Protein AF-A0AAD5N099-F1 (afdb_monomer)

Secondary structure (DSSP, 8-state):
--HHHHHHH-TT-HHHHHHHHHHHHHHT-HHHHHHHHHHHHHHS--HHHHHHHHHHTTSPPPP----PPPPTT-----SSPPP--------------PPPPS--------------PPPSSHHHHHHHHHHHTTS-HHHHHHHHHTS-GGGHHHHHTTT--HHHHHHHHHHHHHHHHTT-S-HHHHHHHHHHHHTSTTHHHHHTT--HHHHHHHHHHHHTS-HHHHHHHHHHTT-------

pLDDT: mean 83.97, std 17.48, range [27.23, 96.38]

Foldseek 3Di:
DDLVVVCVVPVLPLVSLQVVLVVCVVVQQLVSSLVSLVSSCVRDPDPVSVVSNVVSVPDDGDDDDDDDDDDDPDDDDDPDDDDDDDDPPPPPPPDPPDDDDDDDDDDDDDDPPPDQDADPELVSVVVVCVVCVVDQLLVLLVNLLVHDLVCCQVNPQPPDDLVSLLSNLNNLLVCLVVVVDDLVSVLSSLVSCLPRNCSQVSLVVDDPSSLVSVLSSLVSHDPVSSVVSCVSSVSDDDPPD

Nearest PDB structures (foldseek):
  6ez4-assembly1_A  TM=7.408E-01  e=8.700E-05  Homo sapiens
  4abn-assembly2_B  TM=3.395E-01  e=8.145E-01  Mus musculus
  4abn-assembly1_A  TM=3.108E-01  e=8.145E-01  Mus musculus
  9cpc-assembly1_1D  TM=3.785E-01  e=7.042E+00  Sus scrofa

Structure (mmCIF, N/CA/C/O backbone):
data_AF-A0AAD5N099-F1
#
_entry.id   AF-A0AAD5N099-F1
#
loop_
_atom_site.group_PDB
_atom_site.id
_atom_site.type_symbol
_atom_site.label_atom_id
_atom_site.label_alt_id
_atom_site.label_comp_id
_atom_site.label_asym_id
_atom_site.label_entity_id
_atom_site.label_seq_id
_atom_site.pdbx_PDB_ins_code
_atom_site.Cartn_x
_atom_site.Cartn_y
_atom_site.Cartn_z
_atom_site.occupancy
_atom_site.B_iso_or_equiv
_atom_site.auth_seq_id
_atom_site.auth_comp_id
_atom_site.auth_asym_id
_atom_site.auth_atom_id
_atom_site.pdbx_PDB_model_num
ATOM 1 N N . MET A 1 1 ? 16.821 5.560 -19.176 1.00 68.19 1 MET A N 1
ATOM 2 C CA . MET A 1 1 ? 16.814 6.413 -20.386 1.00 68.19 1 MET A CA 1
ATOM 3 C C . MET A 1 1 ? 15.860 5.760 -21.367 1.00 68.19 1 MET A C 1
ATOM 5 O O . MET A 1 1 ? 16.049 4.581 -21.632 1.00 68.19 1 MET A O 1
ATOM 9 N N . ASP A 1 2 ? 14.835 6.468 -21.835 1.00 91.12 2 ASP A N 1
ATOM 10 C CA . ASP A 1 2 ? 13.857 5.918 -22.781 1.00 91.12 2 ASP A CA 1
ATOM 11 C C . ASP A 1 2 ? 14.386 6.047 -24.218 1.00 91.12 2 ASP A C 1
ATOM 13 O O . ASP A 1 2 ? 14.532 7.152 -24.745 1.00 91.12 2 ASP A O 1
ATOM 17 N N . CYS A 1 3 ? 14.733 4.913 -24.830 1.00 93.81 3 CYS A N 1
ATOM 18 C CA . CYS A 1 3 ? 15.291 4.890 -26.181 1.00 93.81 3 CYS A CA 1
ATOM 19 C C . CYS A 1 3 ? 14.223 5.138 -27.252 1.00 93.81 3 CYS A C 1
ATOM 21 O O . CYS A 1 3 ? 14.554 5.676 -28.304 1.00 93.81 3 CYS A O 1
ATOM 23 N N . ASN A 1 4 ? 12.958 4.793 -26.993 1.00 94.50 4 ASN A N 1
ATOM 24 C CA . ASN A 1 4 ? 11.877 5.028 -27.948 1.00 94.50 4 ASN A CA 1
ATOM 25 C C . ASN A 1 4 ? 11.627 6.524 -28.077 1.00 94.50 4 ASN A C 1
ATOM 27 O O . ASN A 1 4 ? 11.695 7.065 -29.180 1.00 94.50 4 ASN A O 1
ATOM 31 N N . ARG A 1 5 ? 11.500 7.213 -26.940 1.00 95.12 5 ARG A N 1
ATOM 32 C CA . ARG A 1 5 ? 11.355 8.668 -26.935 1.00 95.12 5 ARG A CA 1
ATOM 33 C C . ARG A 1 5 ? 12.555 9.382 -27.562 1.00 95.12 5 ARG A C 1
ATOM 35 O O . ARG A 1 5 ? 12.386 10.387 -28.246 1.00 95.12 5 ARG A O 1
ATOM 42 N N . ALA A 1 6 ? 13.769 8.870 -27.356 1.00 95.12 6 ALA A N 1
ATOM 43 C CA . ALA A 1 6 ? 14.968 9.435 -27.971 1.00 95.12 6 ALA A CA 1
ATOM 44 C C . ALA A 1 6 ? 14.954 9.315 -29.507 1.00 95.12 6 ALA A C 1
ATOM 46 O O . ALA A 1 6 ? 15.343 10.259 -30.188 1.00 95.12 6 ALA A O 1
ATOM 47 N N . LEU A 1 7 ? 14.470 8.191 -30.042 1.00 95.06 7 LEU A N 1
ATOM 48 C CA . LEU A 1 7 ? 14.392 7.942 -31.485 1.00 95.06 7 LEU A CA 1
ATOM 49 C C . LEU A 1 7 ? 13.207 8.640 -32.163 1.00 95.06 7 LEU A C 1
ATOM 51 O O . LEU A 1 7 ? 13.266 8.902 -33.361 1.00 95.06 7 LEU A O 1
ATOM 55 N N . GLU A 1 8 ? 12.154 8.972 -31.416 1.00 95.94 8 GLU A N 1
ATOM 56 C CA . GLU A 1 8 ? 11.098 9.875 -31.889 1.00 95.94 8 GLU A CA 1
ATOM 57 C C . GLU A 1 8 ? 11.622 11.297 -32.115 1.00 95.94 8 GLU A C 1
ATOM 59 O O . GLU A 1 8 ? 11.212 11.964 -33.063 1.00 95.94 8 GLU A O 1
ATOM 64 N N . LEU A 1 9 ? 12.517 11.766 -31.239 1.00 95.94 9 LEU A N 1
ATOM 65 C CA . LEU A 1 9 ? 13.111 13.100 -31.333 1.00 95.94 9 LEU A CA 1
ATOM 66 C C . LEU A 1 9 ? 14.227 13.159 -32.382 1.00 95.94 9 LEU A C 1
ATOM 68 O O . LEU A 1 9 ? 14.277 14.105 -33.166 1.00 95.94 9 LEU A O 1
ATOM 72 N N . ASP A 1 10 ? 15.107 12.157 -32.404 1.00 93.31 10 ASP A N 1
ATOM 73 C CA . ASP A 1 10 ? 16.151 12.005 -33.417 1.00 93.31 10 ASP A CA 1
ATOM 74 C C . ASP A 1 10 ? 16.223 10.550 -33.917 1.00 93.31 10 ASP A C 1
ATOM 76 O O . ASP A 1 10 ? 16.864 9.695 -33.292 1.00 93.31 10 ASP A O 1
ATOM 80 N N . PRO A 1 11 ? 15.628 10.259 -35.090 1.00 93.62 11 PRO A N 1
ATOM 81 C CA . PRO A 1 11 ? 15.650 8.925 -35.684 1.00 93.62 11 PRO A CA 1
ATOM 82 C C . PRO A 1 11 ? 17.049 8.404 -36.040 1.00 93.62 11 PRO A C 1
ATOM 84 O O . PRO A 1 11 ? 17.205 7.207 -36.289 1.00 93.62 11 PRO A O 1
ATOM 87 N N . LYS A 1 12 ? 18.061 9.280 -36.109 1.00 93.62 12 LYS A N 1
ATOM 88 C CA . LYS A 1 12 ? 19.447 8.934 -36.457 1.00 93.62 12 LYS A CA 1
ATOM 89 C C . LYS A 1 12 ? 20.363 8.883 -35.234 1.00 93.62 12 LYS A C 1
ATOM 91 O O . LYS A 1 12 ? 21.586 8.876 -35.383 1.00 93.62 12 LYS A O 1
ATOM 96 N N . PHE A 1 13 ? 19.802 8.816 -34.030 1.00 94.62 13 PHE A N 1
ATOM 97 C CA . PHE A 1 13 ? 20.605 8.763 -32.820 1.00 94.62 13 PHE A CA 1
ATOM 98 C C . PHE A 1 13 ? 21.189 7.360 -32.577 1.00 94.62 13 PHE A C 1
ATOM 100 O O . PHE A 1 13 ? 20.570 6.483 -31.968 1.00 94.62 13 PHE A O 1
ATOM 107 N N . ASP A 1 14 ? 22.423 7.161 -33.035 1.00 93.25 14 ASP A N 1
ATOM 108 C CA . ASP A 1 14 ? 23.169 5.896 -33.001 1.00 93.25 14 ASP A CA 1
ATOM 109 C C . ASP A 1 14 ? 23.256 5.254 -31.602 1.00 93.25 14 ASP A C 1
ATOM 111 O O . ASP A 1 14 ? 22.973 4.067 -31.427 1.00 93.25 14 ASP A O 1
ATOM 115 N N . LYS A 1 15 ? 23.561 6.041 -30.565 1.00 93.00 15 LYS A N 1
ATOM 116 C CA . LYS A 1 15 ? 23.641 5.548 -29.182 1.00 93.00 15 LYS A CA 1
ATOM 117 C C . LYS A 1 15 ? 22.292 5.061 -28.663 1.00 93.00 15 LYS A C 1
ATOM 119 O O . LYS A 1 15 ? 22.273 4.125 -27.864 1.00 93.00 15 LYS A O 1
ATOM 124 N N . ALA A 1 16 ? 21.184 5.683 -29.072 1.00 95.56 16 ALA A N 1
ATOM 125 C CA . ALA A 1 16 ? 19.849 5.232 -28.684 1.00 95.56 16 ALA A CA 1
ATOM 126 C C . ALA A 1 16 ? 19.475 3.924 -29.392 1.00 95.56 16 ALA A C 1
ATOM 128 O O . ALA A 1 16 ? 18.963 3.024 -28.729 1.00 95.56 16 ALA A O 1
ATOM 129 N N . LEU A 1 17 ? 19.811 3.776 -30.681 1.00 95.50 17 LEU A N 1
ATOM 130 C CA . LEU A 1 17 ? 19.641 2.516 -31.420 1.00 95.50 17 LEU A CA 1
ATOM 131 C C . LEU A 1 17 ? 20.424 1.372 -30.765 1.00 95.50 17 LEU A C 1
ATOM 133 O O . LEU A 1 17 ? 19.854 0.326 -30.466 1.00 95.50 17 LEU A O 1
ATOM 137 N N . TYR A 1 18 ? 21.706 1.591 -30.457 1.00 95.31 18 TYR A N 1
ATOM 138 C CA . TYR A 1 18 ? 22.543 0.574 -29.817 1.00 95.31 18 TYR A CA 1
ATOM 139 C C . TYR A 1 18 ? 22.039 0.190 -28.415 1.00 95.31 18 TYR A C 1
ATOM 141 O O . TYR A 1 18 ? 21.971 -0.989 -28.068 1.00 95.31 18 TYR A O 1
ATOM 149 N N . ARG A 1 19 ? 21.635 1.176 -27.601 1.00 95.31 19 ARG A N 1
ATOM 150 C CA . ARG A 1 19 ? 21.075 0.924 -26.261 1.00 95.31 19 ARG A CA 1
ATOM 151 C C . ARG A 1 19 ? 19.741 0.185 -26.322 1.00 95.31 19 ARG A C 1
ATOM 153 O O . ARG A 1 19 ? 19.504 -0.678 -25.479 1.00 95.31 19 ARG A O 1
ATOM 160 N N . ARG A 1 20 ? 18.890 0.496 -27.306 1.00 96.38 20 ARG A N 1
ATOM 161 C CA . ARG A 1 20 ? 17.629 -0.221 -27.514 1.00 96.38 20 ARG A CA 1
ATOM 162 C C . ARG A 1 20 ? 17.873 -1.661 -27.950 1.00 96.38 20 ARG A C 1
ATOM 164 O O . ARG A 1 20 ? 17.246 -2.552 -27.393 1.00 96.38 20 ARG A O 1
ATOM 171 N N . ALA A 1 21 ? 18.832 -1.899 -28.844 1.00 95.50 21 ALA A N 1
ATOM 172 C CA . ALA A 1 21 ? 19.213 -3.247 -29.257 1.00 95.50 21 ALA A CA 1
ATOM 173 C C . ALA A 1 21 ? 19.690 -4.118 -28.080 1.00 95.50 21 ALA A C 1
ATOM 175 O O . ALA A 1 21 ? 19.255 -5.258 -27.960 1.00 95.50 21 ALA A O 1
ATOM 176 N N . LEU A 1 22 ? 20.501 -3.568 -27.168 1.00 95.44 22 LEU A N 1
ATOM 177 C CA . LEU A 1 22 ? 20.912 -4.258 -25.935 1.00 95.44 22 LEU A CA 1
ATOM 178 C C . LEU A 1 22 ? 19.725 -4.597 -25.021 1.00 95.44 22 LEU A C 1
ATOM 180 O O . LEU A 1 22 ? 19.666 -5.674 -24.435 1.00 95.44 22 LEU A O 1
ATOM 184 N N . ALA A 1 23 ? 18.770 -3.675 -24.880 1.00 95.50 23 ALA A N 1
ATOM 185 C CA . ALA A 1 23 ? 17.566 -3.932 -24.095 1.00 95.50 23 ALA A CA 1
ATOM 186 C C . ALA A 1 23 ? 16.703 -5.034 -24.734 1.00 95.50 23 ALA A C 1
ATOM 188 O O . ALA A 1 23 ? 16.223 -5.917 -24.030 1.00 95.50 23 ALA A O 1
ATOM 189 N N . LEU A 1 24 ? 16.552 -5.010 -26.061 1.00 94.38 24 LEU A N 1
ATOM 190 C CA . LEU A 1 24 ? 15.814 -6.017 -26.823 1.00 94.38 24 LEU A CA 1
ATOM 191 C C . LEU A 1 24 ? 16.480 -7.399 -26.758 1.00 94.38 24 LEU A C 1
ATOM 193 O O . LEU A 1 24 ? 15.771 -8.388 -26.602 1.00 94.38 24 LEU A O 1
ATOM 197 N N . GLU A 1 25 ? 17.815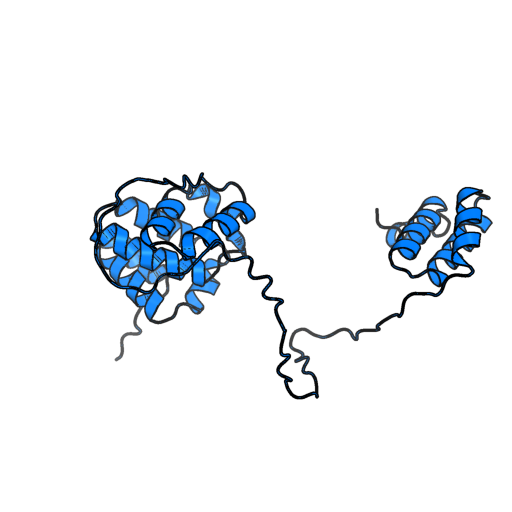 -7.473 -26.792 1.00 94.31 25 GLU A N 1
ATOM 198 C CA . GLU A 1 25 ? 18.564 -8.715 -26.542 1.00 94.31 25 GLU A CA 1
ATOM 199 C C . GLU A 1 25 ? 18.205 -9.312 -25.174 1.00 94.31 25 GLU A C 1
ATOM 201 O O . GLU A 1 25 ? 17.874 -10.492 -25.094 1.00 94.31 25 GLU A O 1
ATOM 206 N N . ASN A 1 26 ? 18.204 -8.494 -24.116 1.00 92.94 26 ASN A N 1
ATOM 207 C CA . ASN A 1 26 ? 17.890 -8.952 -22.759 1.00 92.94 26 ASN A CA 1
ATOM 208 C C . ASN A 1 26 ? 16.433 -9.416 -22.596 1.00 92.94 26 ASN A C 1
ATOM 210 O O . ASN A 1 26 ? 16.157 -10.270 -21.758 1.00 92.94 26 ASN A O 1
ATOM 214 N N . ILE A 1 27 ? 15.508 -8.856 -23.382 1.00 91.75 27 ILE A N 1
ATOM 215 C CA . ILE A 1 27 ? 14.091 -9.262 -23.416 1.00 91.75 27 ILE A CA 1
ATOM 216 C C . ILE A 1 27 ? 13.897 -10.509 -24.303 1.00 91.75 27 ILE A C 1
ATOM 218 O O . ILE A 1 27 ? 12.874 -11.180 -24.222 1.00 91.75 27 ILE A O 1
ATOM 222 N N . GLY A 1 28 ? 14.888 -10.852 -25.132 1.00 91.88 28 GLY A N 1
ATOM 223 C CA . GLY A 1 28 ? 14.827 -11.969 -26.072 1.00 91.88 28 GLY A CA 1
ATOM 224 C C . GLY A 1 28 ? 14.232 -11.613 -27.436 1.00 91.88 28 GLY A C 1
ATOM 225 O O . GLY A 1 28 ? 14.070 -12.514 -28.252 1.00 91.88 28 GLY A O 1
ATOM 226 N N . LEU A 1 29 ? 13.969 -10.328 -27.709 1.00 93.06 29 LEU A N 1
ATOM 227 C CA . LEU A 1 29 ? 13.485 -9.798 -28.993 1.00 93.06 29 LEU A CA 1
ATOM 228 C C . LEU A 1 29 ? 14.649 -9.524 -29.965 1.00 93.06 29 LEU A C 1
ATOM 230 O O . LEU A 1 29 ? 14.934 -8.388 -30.367 1.00 93.06 29 LEU A O 1
ATOM 234 N N . LYS A 1 30 ? 15.359 -10.586 -30.330 1.00 93.81 30 LYS A N 1
ATOM 235 C CA . LYS A 1 30 ? 16.614 -10.581 -31.090 1.00 93.81 30 LYS A CA 1
ATOM 236 C C . LYS A 1 30 ? 16.426 -10.112 -32.527 1.00 93.81 30 LYS A C 1
ATOM 238 O O . LYS A 1 30 ? 17.277 -9.382 -33.032 1.00 93.81 30 LYS A O 1
ATOM 243 N N . ALA A 1 31 ? 15.304 -10.436 -33.174 1.00 92.75 31 ALA A N 1
ATOM 244 C CA . ALA A 1 31 ? 15.049 -9.972 -34.540 1.00 92.75 31 ALA A CA 1
ATOM 245 C C . ALA A 1 31 ? 14.917 -8.440 -34.601 1.00 92.75 31 ALA A C 1
ATOM 247 O O . ALA A 1 31 ? 15.444 -7.788 -35.507 1.00 92.75 31 ALA A O 1
ATOM 248 N N . SER A 1 32 ? 14.245 -7.852 -33.610 1.00 93.75 32 SER A N 1
ATOM 249 C CA . SER A 1 32 ? 14.129 -6.398 -33.466 1.00 93.75 32 SER A CA 1
ATOM 250 C C . SER A 1 32 ? 15.465 -5.760 -33.079 1.00 93.75 32 SER A C 1
ATOM 252 O O . SER A 1 32 ? 15.820 -4.720 -33.636 1.00 93.75 32 SER A O 1
ATOM 254 N N . ALA A 1 33 ? 16.245 -6.409 -32.208 1.00 95.94 33 ALA A N 1
ATOM 255 C CA . ALA A 1 33 ? 17.591 -5.959 -31.861 1.00 95.94 33 ALA A CA 1
ATOM 256 C C . ALA A 1 33 ? 18.509 -5.886 -33.095 1.00 95.94 33 ALA A C 1
ATOM 258 O O . ALA A 1 33 ? 19.164 -4.868 -33.313 1.00 95.94 33 ALA A O 1
ATOM 259 N N . VAL A 1 34 ? 18.505 -6.915 -33.952 1.00 95.62 34 VAL A N 1
ATOM 260 C CA . VAL A 1 34 ? 19.292 -6.941 -35.199 1.00 95.62 34 VAL A CA 1
ATOM 261 C C . VAL A 1 34 ? 18.916 -5.785 -36.129 1.00 95.62 34 VAL A C 1
ATOM 263 O O . VAL A 1 34 ? 19.808 -5.120 -36.652 1.00 95.62 34 VAL A O 1
ATOM 266 N N . LYS A 1 35 ? 17.621 -5.469 -36.274 1.00 94.81 35 LYS A N 1
ATOM 267 C C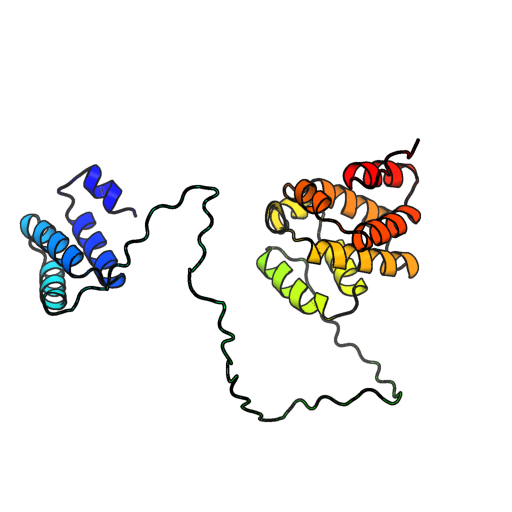A . LYS A 1 35 ? 17.164 -4.324 -37.086 1.00 94.81 35 LYS A CA 1
ATOM 268 C C . LYS A 1 35 ? 17.698 -2.987 -36.568 1.00 94.81 35 LYS A C 1
ATOM 270 O O . LYS A 1 35 ? 18.066 -2.121 -37.363 1.00 94.81 35 LYS A O 1
ATOM 275 N N . ASP A 1 36 ? 17.737 -2.802 -35.251 1.00 95.88 36 ASP A N 1
ATOM 276 C CA . ASP A 1 36 ? 18.286 -1.587 -34.647 1.00 95.88 36 ASP A CA 1
ATOM 277 C C . ASP A 1 36 ? 19.808 -1.502 -34.803 1.00 95.88 36 ASP A C 1
ATOM 279 O O . ASP A 1 36 ? 20.336 -0.420 -35.068 1.00 95.88 36 ASP A O 1
ATOM 283 N N . LEU A 1 37 ? 20.512 -2.635 -34.723 1.00 95.62 37 LEU A N 1
ATOM 284 C CA . LEU A 1 37 ? 21.953 -2.708 -34.980 1.00 95.62 37 LEU A CA 1
ATOM 285 C C . LEU A 1 37 ? 22.285 -2.428 -36.442 1.00 95.62 37 LEU A C 1
ATOM 287 O O . LEU A 1 37 ? 23.254 -1.724 -36.705 1.00 95.62 37 LEU A O 1
ATOM 291 N N . ASP A 1 38 ? 21.469 -2.899 -37.384 1.00 95.56 38 ASP A N 1
ATOM 292 C CA . ASP A 1 38 ? 21.617 -2.584 -38.808 1.00 95.56 38 ASP A CA 1
ATOM 293 C C . ASP A 1 38 ? 21.515 -1.083 -39.065 1.00 95.56 38 ASP A C 1
ATOM 295 O O . ASP A 1 38 ? 22.352 -0.502 -39.760 1.00 95.56 38 ASP A O 1
ATOM 299 N N . ARG A 1 39 ? 20.525 -0.429 -38.448 1.00 95.00 39 ARG A N 1
ATOM 300 C CA . ARG A 1 39 ? 20.379 1.030 -38.514 1.00 95.00 39 ARG A CA 1
ATOM 301 C C . ARG A 1 39 ? 21.550 1.742 -37.849 1.00 95.00 39 ARG A C 1
ATOM 303 O O . ARG A 1 39 ? 22.033 2.732 -38.388 1.00 95.00 39 ARG A O 1
ATOM 310 N N . CYS A 1 40 ? 22.021 1.238 -36.710 1.00 94.69 40 CYS A N 1
ATOM 311 C CA . CYS A 1 40 ? 23.180 1.794 -36.020 1.00 94.69 40 CYS A CA 1
ATOM 312 C C . CYS A 1 40 ? 24.438 1.710 -36.899 1.00 94.69 40 CYS A C 1
ATOM 314 O O . CYS A 1 40 ? 25.114 2.717 -37.079 1.00 94.69 40 CYS A O 1
ATOM 316 N N . LEU A 1 41 ? 24.712 0.547 -37.498 1.00 94.50 41 LEU A N 1
ATOM 317 C CA . LEU A 1 41 ? 25.877 0.297 -38.352 1.00 94.50 41 LEU A CA 1
ATOM 318 C C . LEU A 1 41 ? 25.845 1.095 -39.662 1.00 94.50 41 LEU A C 1
ATOM 320 O O . LEU A 1 41 ? 26.902 1.438 -40.188 1.00 94.50 41 LEU A O 1
ATOM 324 N N . ALA A 1 42 ? 24.653 1.422 -40.169 1.00 93.94 42 ALA A N 1
ATOM 325 C CA . ALA A 1 42 ? 24.489 2.306 -41.322 1.00 93.94 42 ALA A CA 1
ATOM 326 C C . ALA A 1 42 ? 24.856 3.772 -41.021 1.00 93.94 42 ALA A C 1
ATOM 328 O O . ALA A 1 42 ? 25.160 4.527 -41.944 1.00 93.94 42 ALA A O 1
ATOM 329 N N . LEU A 1 43 ? 24.810 4.184 -39.749 1.00 92.44 43 LEU A N 1
ATOM 330 C CA . LEU A 1 43 ? 25.120 5.548 -39.311 1.00 92.44 43 LEU A CA 1
ATOM 331 C C . LEU A 1 43 ? 26.559 5.656 -38.805 1.00 92.44 43 LEU A C 1
ATOM 333 O O . LEU A 1 43 ? 27.303 6.539 -39.230 1.00 92.44 43 LEU A O 1
ATOM 337 N N . THR A 1 44 ? 26.950 4.755 -37.905 1.00 89.50 44 THR A N 1
ATOM 338 C CA . THR A 1 44 ? 28.285 4.700 -37.319 1.00 89.50 44 THR A CA 1
ATOM 339 C C . THR A 1 44 ? 28.807 3.270 -37.342 1.00 89.50 44 THR A C 1
ATOM 341 O O . THR A 1 44 ? 28.233 2.345 -36.766 1.00 89.50 44 THR A O 1
ATOM 344 N N . GLN A 1 45 ? 29.942 3.071 -38.014 1.00 88.56 45 GLN A N 1
ATOM 345 C CA . GLN A 1 45 ? 30.586 1.766 -38.063 1.00 88.56 45 GLN A CA 1
ATOM 346 C C . GLN A 1 45 ? 31.237 1.473 -36.707 1.00 88.56 45 GLN A C 1
ATOM 348 O O . GLN A 1 45 ? 32.313 1.975 -36.385 1.00 88.56 45 GLN A O 1
ATOM 353 N N . SER A 1 46 ? 30.546 0.677 -35.892 1.00 90.44 46 SER A N 1
ATOM 354 C CA . SER A 1 46 ? 30.973 0.289 -34.550 1.00 90.44 46 SER A CA 1
ATOM 355 C C . SER A 1 46 ? 31.250 -1.207 -34.495 1.00 90.44 46 SER A C 1
ATOM 357 O O . SER A 1 46 ? 30.362 -2.024 -34.737 1.00 90.44 46 SER A O 1
ATOM 359 N N . VAL A 1 47 ? 32.476 -1.569 -34.108 1.00 92.38 47 VAL A N 1
ATOM 360 C CA . VAL A 1 47 ? 32.889 -2.971 -33.926 1.00 92.38 47 VAL A CA 1
ATOM 361 C C . VAL A 1 47 ? 32.004 -3.674 -32.892 1.00 92.38 47 VAL A C 1
ATOM 363 O O . VAL A 1 47 ? 31.627 -4.826 -33.081 1.00 92.38 47 VAL A O 1
ATOM 366 N N . ALA A 1 48 ? 31.609 -2.965 -31.829 1.00 90.69 48 ALA A N 1
ATOM 367 C CA . ALA A 1 48 ? 30.745 -3.513 -30.786 1.00 90.69 48 ALA A CA 1
ATOM 368 C C . ALA A 1 48 ? 29.336 -3.841 -31.310 1.00 90.69 48 ALA A C 1
ATOM 370 O O . ALA A 1 48 ? 28.805 -4.908 -31.013 1.00 90.69 48 ALA A O 1
ATOM 371 N N . ALA A 1 49 ? 28.752 -2.960 -32.130 1.00 91.88 49 ALA A N 1
ATOM 372 C CA . ALA A 1 49 ? 27.442 -3.201 -32.736 1.00 91.88 49 ALA A CA 1
ATOM 373 C C . ALA A 1 49 ? 27.480 -4.360 -33.744 1.00 91.88 49 ALA A C 1
ATOM 375 O O . ALA A 1 49 ? 26.541 -5.152 -33.808 1.00 91.88 49 ALA A O 1
ATOM 376 N N . GLN A 1 50 ? 28.581 -4.500 -34.488 1.00 93.88 50 GLN A N 1
ATOM 377 C CA . GLN A 1 50 ? 28.767 -5.604 -35.424 1.00 93.88 50 GLN A CA 1
ATOM 378 C C . GLN A 1 50 ? 28.906 -6.953 -34.706 1.00 93.88 50 GLN A C 1
ATOM 380 O O . GLN A 1 50 ? 28.201 -7.896 -35.057 1.00 93.88 50 GLN A O 1
ATOM 385 N N . ALA A 1 51 ? 29.743 -7.032 -33.668 1.00 94.00 51 ALA A N 1
ATOM 386 C CA . ALA A 1 51 ? 29.910 -8.253 -32.879 1.00 94.00 51 ALA A CA 1
ATOM 387 C C . ALA A 1 51 ? 28.588 -8.702 -32.230 1.00 94.00 51 ALA A C 1
ATOM 389 O O . ALA A 1 51 ? 28.261 -9.888 -32.221 1.00 94.00 51 ALA A O 1
ATOM 390 N N . LEU A 1 52 ? 27.799 -7.744 -31.729 1.00 92.56 52 LEU A N 1
ATOM 391 C CA . LEU A 1 52 ? 26.495 -8.029 -31.136 1.00 92.56 52 LEU A CA 1
ATOM 392 C C . LEU A 1 52 ? 25.491 -8.524 -32.184 1.00 92.56 52 LEU A C 1
ATOM 394 O O . LEU A 1 52 ? 24.764 -9.480 -31.937 1.00 92.56 52 LEU A O 1
ATOM 398 N N . LYS A 1 53 ? 25.497 -7.944 -33.389 1.00 94.38 53 LYS A N 1
ATOM 399 C CA . LYS A 1 53 ? 24.657 -8.414 -34.495 1.00 94.38 53 LYS A CA 1
ATOM 400 C C . LYS A 1 53 ? 24.994 -9.856 -34.883 1.00 94.38 53 LYS A C 1
ATOM 402 O O . LYS A 1 53 ? 24.088 -10.674 -34.996 1.00 94.38 53 LYS A O 1
ATOM 407 N N . GLU A 1 54 ? 26.272 -10.174 -35.076 1.00 93.81 54 GLU A N 1
ATOM 408 C CA . GLU A 1 54 ? 26.718 -11.518 -35.479 1.00 93.81 54 GLU A CA 1
ATOM 409 C C . GLU A 1 54 ? 26.319 -12.593 -34.461 1.00 93.81 54 GLU A C 1
ATOM 411 O O . GLU A 1 54 ? 25.908 -13.686 -34.853 1.00 93.81 54 GLU A O 1
ATOM 416 N N . LYS A 1 55 ? 26.361 -12.258 -33.165 1.00 93.00 55 LYS A N 1
ATOM 417 C CA . LYS A 1 55 ? 25.872 -13.126 -32.090 1.00 93.00 55 LYS A CA 1
ATOM 418 C C . LYS A 1 55 ? 24.372 -13.420 -32.233 1.00 93.00 55 LYS A C 1
ATOM 420 O O . LYS A 1 55 ? 23.969 -14.575 -32.159 1.00 93.00 55 LYS A O 1
ATOM 425 N N . LEU A 1 56 ? 23.557 -12.393 -32.479 1.00 91.88 56 LEU A N 1
ATOM 426 C CA . LEU A 1 56 ? 22.094 -12.507 -32.463 1.00 91.88 56 LEU A CA 1
ATOM 427 C C . LEU A 1 56 ? 21.480 -13.102 -33.738 1.00 91.88 56 LEU A C 1
ATOM 429 O O . LEU A 1 56 ? 20.374 -13.630 -33.676 1.00 91.88 56 LEU A O 1
ATOM 433 N N . VAL A 1 57 ? 22.171 -13.052 -34.883 1.00 89.06 57 VAL A N 1
ATOM 434 C CA . VAL A 1 57 ? 21.635 -13.506 -36.188 1.00 89.06 57 VAL A CA 1
ATOM 435 C C . VAL A 1 57 ? 21.219 -14.984 -36.198 1.00 89.06 57 VAL A C 1
ATOM 437 O O . VAL A 1 57 ? 20.282 -15.342 -36.907 1.00 89.06 57 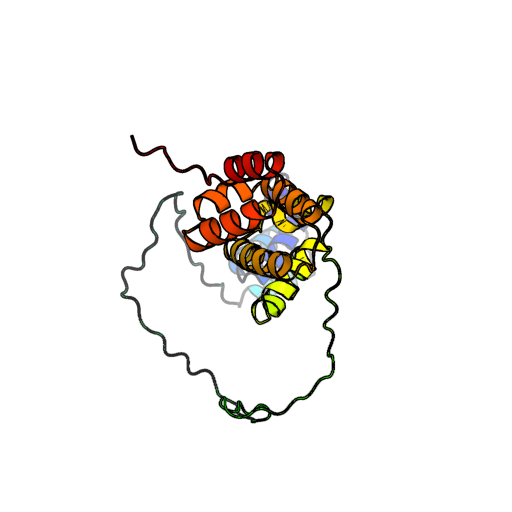VAL A O 1
ATOM 440 N N . ASN A 1 58 ? 21.881 -15.838 -35.413 1.00 85.56 58 ASN A N 1
ATOM 441 C CA . ASN A 1 58 ? 21.608 -17.282 -35.382 1.00 85.56 58 ASN A CA 1
ATOM 442 C C . ASN A 1 58 ? 20.711 -17.714 -34.215 1.00 85.56 58 ASN A C 1
ATOM 444 O O . ASN A 1 58 ? 20.435 -18.905 -34.047 1.00 85.56 58 ASN A O 1
ATOM 448 N N . GLU A 1 59 ? 20.283 -16.774 -33.380 1.00 87.75 59 GLU A N 1
ATOM 449 C CA . GLU A 1 59 ? 19.511 -17.075 -32.188 1.00 87.75 59 GLU A CA 1
ATOM 450 C C . GLU A 1 59 ? 18.003 -16.973 -32.455 1.00 87.75 59 GLU A C 1
ATOM 452 O O . GLU A 1 59 ? 17.537 -16.119 -33.207 1.00 87.75 59 GLU A O 1
ATOM 457 N N . ARG A 1 60 ? 17.216 -17.848 -31.813 1.00 86.19 60 ARG A N 1
ATOM 458 C CA . ARG A 1 60 ? 15.750 -17.788 -31.896 1.00 86.19 60 ARG A CA 1
ATOM 459 C C . ARG A 1 60 ? 15.210 -16.611 -31.090 1.00 86.19 60 ARG A C 1
ATOM 461 O O . ARG A 1 60 ? 15.735 -16.316 -30.009 1.00 86.19 60 ARG A O 1
ATOM 468 N N . ASP A 1 61 ? 14.176 -15.986 -31.642 1.00 90.12 61 ASP A N 1
ATOM 469 C CA . ASP A 1 61 ? 13.420 -14.904 -31.015 1.00 90.12 61 ASP A CA 1
ATOM 470 C C . ASP A 1 61 ? 12.521 -15.449 -29.898 1.00 90.12 61 ASP A C 1
ATOM 472 O O . ASP A 1 61 ? 12.132 -16.621 -29.930 1.00 90.12 61 ASP A O 1
ATOM 476 N N . ALA A 1 62 ? 12.215 -14.616 -28.907 1.00 87.62 62 ALA A N 1
ATOM 477 C CA . ALA A 1 62 ? 11.255 -14.961 -27.866 1.00 87.62 62 ALA A CA 1
ATOM 478 C C . ALA A 1 62 ? 9.837 -15.086 -28.445 1.00 87.62 62 ALA A C 1
ATOM 480 O O . ALA A 1 62 ? 9.460 -14.359 -29.366 1.00 87.62 62 ALA A O 1
ATOM 481 N N . GLU A 1 63 ? 9.040 -15.995 -27.883 1.00 87.44 63 GLU A N 1
ATOM 482 C CA . GLU A 1 63 ? 7.619 -16.094 -28.213 1.00 87.44 63 GLU A CA 1
ATOM 483 C C . GLU A 1 63 ? 6.893 -14.842 -27.714 1.00 87.44 63 GLU A C 1
ATOM 485 O O . GLU A 1 63 ? 6.950 -14.495 -26.532 1.00 87.44 63 GLU A O 1
ATOM 490 N N . ILE A 1 64 ? 6.235 -14.140 -28.635 1.00 83.31 64 ILE A N 1
ATOM 491 C CA . ILE A 1 64 ? 5.455 -12.946 -28.324 1.00 83.31 64 ILE A CA 1
ATOM 492 C C . ILE A 1 64 ? 4.037 -13.400 -28.005 1.00 83.31 64 ILE A C 1
ATOM 494 O O . ILE A 1 64 ? 3.337 -13.928 -28.867 1.00 83.31 64 ILE A O 1
ATOM 498 N N . ILE A 1 65 ? 3.622 -13.174 -26.763 1.00 85.94 65 ILE A N 1
ATOM 499 C CA . ILE A 1 65 ? 2.233 -13.337 -26.352 1.00 85.94 65 ILE A CA 1
ATOM 500 C C . ILE A 1 65 ? 1.558 -11.983 -26.563 1.00 85.94 65 ILE A C 1
ATOM 502 O O . ILE A 1 65 ? 1.780 -11.045 -25.796 1.00 85.94 65 ILE A O 1
ATOM 506 N N . GLU A 1 66 ? 0.776 -11.865 -27.634 1.00 81.75 66 GLU A N 1
ATOM 507 C CA . GLU A 1 66 ? -0.078 -10.699 -27.842 1.00 81.75 66 GLU A CA 1
ATOM 508 C C . GLU A 1 66 ? -1.282 -10.803 -26.907 1.00 81.75 66 GLU A C 1
ATOM 510 O O . GLU A 1 66 ? -2.082 -11.733 -26.995 1.00 81.75 66 GLU A O 1
ATOM 515 N N . VAL A 1 67 ? -1.373 -9.858 -25.975 1.00 82.94 67 VAL A N 1
ATOM 516 C CA . VAL A 1 67 ? -2.498 -9.739 -25.048 1.00 82.94 67 VAL A CA 1
ATOM 517 C C . VAL A 1 67 ? -3.333 -8.550 -25.497 1.00 82.94 67 VAL A C 1
ATOM 519 O O . VAL A 1 67 ? -2.803 -7.451 -25.671 1.00 82.94 67 VAL A O 1
ATOM 522 N N . GLU A 1 68 ? -4.629 -8.766 -25.701 1.00 81.12 68 GLU A N 1
ATOM 523 C CA . GLU A 1 68 ? -5.557 -7.688 -26.037 1.00 81.12 68 GLU A CA 1
ATOM 524 C C . GLU A 1 68 ? -5.655 -6.685 -24.877 1.00 81.12 68 GLU A C 1
ATOM 526 O O . GLU A 1 68 ? -5.599 -7.054 -23.702 1.00 81.12 68 GLU A O 1
ATOM 531 N N . CYS A 1 69 ? -5.775 -5.394 -25.199 1.00 75.31 69 CYS A N 1
ATOM 532 C CA . CYS A 1 69 ? -6.042 -4.381 -24.183 1.00 75.31 69 CYS A CA 1
ATOM 533 C C . CYS A 1 69 ? -7.433 -4.615 -23.595 1.00 75.31 69 CYS A C 1
ATOM 535 O O . CYS A 1 69 ? -8.415 -4.656 -24.330 1.00 75.31 69 CYS A O 1
ATOM 537 N N . VAL A 1 70 ? -7.496 -4.707 -22.272 1.00 85.12 70 VAL A N 1
ATOM 538 C CA . VAL A 1 70 ? -8.728 -4.952 -21.523 1.00 85.12 70 VAL A CA 1
ATOM 539 C C . VAL A 1 70 ? -9.218 -3.632 -20.922 1.00 85.12 70 VAL A C 1
ATOM 541 O O . VAL A 1 70 ? -8.417 -2.871 -20.364 1.00 85.12 70 VAL A O 1
ATOM 544 N N . GLU A 1 71 ? -10.511 -3.329 -21.047 1.00 83.44 71 GLU A N 1
ATOM 545 C CA . GLU A 1 71 ? -11.099 -2.126 -20.459 1.00 83.44 71 GLU A CA 1
ATOM 546 C C . GLU A 1 71 ? -11.372 -2.302 -18.958 1.00 83.44 71 GLU A C 1
ATOM 548 O O . GLU A 1 71 ? -11.480 -3.400 -18.406 1.00 83.44 71 GLU A O 1
ATOM 553 N N . LYS A 1 72 ? -11.475 -1.173 -18.248 1.00 78.38 72 LYS A N 1
ATOM 554 C CA . LYS A 1 72 ? -11.758 -1.179 -16.813 1.00 78.38 72 LYS A CA 1
ATOM 555 C C . LYS A 1 72 ? -13.194 -1.657 -16.571 1.00 78.38 72 LYS A C 1
ATOM 557 O O . LYS A 1 72 ? -14.126 -0.864 -16.668 1.00 78.38 72 LYS A O 1
ATOM 562 N N . GLY A 1 73 ? -13.340 -2.916 -16.172 1.00 77.81 73 GLY A N 1
ATOM 563 C CA . GLY A 1 73 ? -14.631 -3.553 -15.889 1.00 77.81 73 GLY A CA 1
ATOM 564 C C . GLY A 1 73 ? -14.855 -4.857 -16.650 1.00 77.81 73 GLY A C 1
ATOM 565 O O . GLY A 1 73 ? -15.813 -5.559 -16.342 1.00 77.81 73 GLY A O 1
ATOM 566 N N . ASP A 1 74 ? -13.971 -5.198 -17.586 1.00 80.62 74 ASP A N 1
ATOM 567 C CA . ASP A 1 74 ? -14.028 -6.478 -18.281 1.00 80.62 74 ASP A CA 1
ATOM 568 C C . ASP A 1 74 ? -13.677 -7.630 -17.331 1.00 80.62 74 ASP A C 1
ATOM 570 O O . ASP A 1 74 ? -12.697 -7.595 -16.578 1.00 80.62 74 ASP A O 1
ATOM 574 N N . GLU A 1 75 ? -14.488 -8.681 -17.378 1.00 79.12 75 GLU A N 1
ATOM 575 C CA . GLU A 1 75 ? -14.272 -9.897 -16.606 1.00 79.12 75 GLU A CA 1
ATOM 576 C C . GLU A 1 75 ? -13.440 -10.883 -17.431 1.00 79.12 75 GLU A C 1
ATOM 578 O O . GLU A 1 75 ? -13.963 -11.596 -18.286 1.00 79.12 75 GLU A O 1
ATOM 583 N N . ILE A 1 76 ? -12.135 -10.957 -17.162 1.00 76.94 76 ILE A N 1
ATOM 584 C CA . ILE A 1 76 ? -11.276 -11.995 -17.743 1.00 76.94 76 ILE A CA 1
ATOM 585 C C . ILE A 1 76 ? -11.538 -13.295 -16.979 1.00 76.94 76 ILE A C 1
ATOM 587 O O . ILE A 1 76 ? -11.007 -13.506 -15.886 1.00 76.94 76 ILE A O 1
ATOM 591 N N . ARG A 1 77 ? -12.380 -14.169 -17.535 1.00 74.44 77 ARG A N 1
ATOM 592 C CA . ARG A 1 77 ? -12.560 -15.536 -17.033 1.00 74.44 77 ARG A CA 1
ATOM 593 C C . ARG A 1 77 ? -11.996 -16.523 -18.043 1.00 74.44 77 ARG A C 1
ATOM 595 O O . ARG A 1 77 ? -12.203 -16.377 -19.239 1.00 74.44 77 ARG A O 1
ATOM 602 N N . SER A 1 78 ? -11.257 -17.511 -17.545 1.00 78.38 78 SER A N 1
ATOM 603 C CA . SER A 1 78 ? -10.912 -18.678 -18.351 1.00 78.38 78 SER A CA 1
ATOM 604 C C . SER A 1 78 ? -12.187 -19.478 -18.604 1.00 78.38 78 SER A C 1
ATOM 606 O O . SER A 1 78 ? -12.948 -19.708 -17.666 1.00 78.38 78 SER A O 1
ATOM 608 N N . ASP A 1 79 ? -12.389 -19.942 -19.836 1.00 79.56 79 ASP A N 1
ATOM 609 C CA . ASP A 1 79 ? -13.454 -20.901 -20.169 1.00 79.56 79 ASP A CA 1
ATOM 610 C C . ASP A 1 79 ? -13.182 -22.301 -19.587 1.00 79.56 79 ASP A C 1
ATOM 612 O O . ASP A 1 79 ? -14.009 -23.204 -19.696 1.00 79.56 79 ASP A O 1
ATOM 616 N N . SER A 1 80 ? -11.999 -22.509 -19.003 1.00 83.25 80 SER A N 1
ATOM 617 C CA . SER A 1 80 ? -11.624 -23.772 -18.370 1.00 83.25 80 SER A CA 1
ATOM 618 C C . SER A 1 80 ? -12.128 -23.826 -16.933 1.00 83.25 80 SER A C 1
ATOM 620 O O . SER A 1 80 ? -11.936 -22.877 -16.170 1.00 83.25 80 SER A O 1
ATOM 622 N N . ASP A 1 81 ? -12.696 -24.969 -16.551 1.00 85.19 81 ASP A N 1
ATOM 623 C CA . ASP A 1 81 ? -13.063 -25.247 -15.165 1.00 85.19 81 ASP A CA 1
ATOM 624 C C . ASP A 1 81 ? -11.847 -25.136 -14.237 1.00 85.19 81 ASP A C 1
ATOM 626 O O . ASP A 1 81 ? -10.706 -25.425 -14.615 1.00 85.19 81 ASP A O 1
ATOM 630 N N . PHE A 1 82 ? -12.094 -24.737 -12.990 1.00 81.75 82 PHE A N 1
ATOM 631 C CA . PHE A 1 82 ? -11.056 -24.720 -11.968 1.00 81.75 82 PHE A CA 1
ATOM 632 C C . PHE A 1 82 ? -10.535 -26.137 -11.727 1.00 81.75 82 PHE A C 1
ATOM 634 O O . PHE A 1 82 ? -11.281 -27.030 -11.328 1.00 81.75 82 PHE A O 1
ATOM 641 N N . VAL A 1 83 ? -9.234 -26.327 -11.944 1.00 84.00 83 VAL A N 1
ATOM 642 C CA . VAL A 1 83 ? -8.542 -27.582 -11.650 1.00 84.00 83 VAL A CA 1
ATOM 643 C C . VAL A 1 83 ? -7.778 -27.426 -10.342 1.00 84.00 83 VAL A C 1
ATOM 645 O O . VAL A 1 83 ? -6.984 -26.500 -10.180 1.00 84.00 83 VAL A O 1
ATOM 648 N N . GLU A 1 84 ? -8.005 -28.351 -9.413 1.00 81.75 84 GLU A N 1
ATOM 649 C CA . GLU A 1 84 ? -7.216 -28.458 -8.191 1.00 81.75 84 GLU A CA 1
ATOM 650 C C . GLU A 1 84 ? -5.827 -29.006 -8.542 1.00 81.75 84 GLU A C 1
ATOM 652 O O . GLU A 1 84 ? -5.668 -30.158 -8.949 1.00 81.75 84 GLU A O 1
ATOM 657 N N . ILE A 1 85 ? -4.810 -28.151 -8.442 1.00 79.62 85 ILE A N 1
ATOM 658 C CA . ILE A 1 85 ? -3.420 -28.551 -8.652 1.00 79.62 85 ILE A CA 1
ATOM 659 C C . ILE A 1 85 ? -2.899 -29.087 -7.323 1.00 79.62 85 ILE A C 1
ATOM 661 O O . ILE A 1 85 ? -2.674 -28.324 -6.383 1.00 79.62 85 ILE A O 1
ATOM 665 N N . VAL A 1 86 ? -2.684 -30.399 -7.253 1.00 77.88 86 VAL A N 1
ATOM 666 C CA . VAL A 1 86 ? -1.991 -31.020 -6.123 1.00 77.88 86 VAL A CA 1
ATOM 667 C C . VAL A 1 86 ? -0.518 -30.639 -6.223 1.00 77.88 86 VAL A C 1
ATOM 669 O O . VAL A 1 86 ? 0.208 -31.116 -7.094 1.00 77.88 86 VAL A O 1
ATOM 672 N N . ILE A 1 87 ? -0.085 -29.721 -5.364 1.00 76.19 87 ILE A N 1
ATOM 673 C CA . ILE A 1 87 ? 1.328 -29.390 -5.214 1.00 76.19 87 ILE A CA 1
ATOM 674 C C . ILE A 1 87 ? 1.894 -30.369 -4.192 1.00 76.19 87 ILE A C 1
ATOM 676 O O . ILE A 1 87 ? 1.644 -30.233 -2.994 1.00 76.19 87 ILE A O 1
ATOM 680 N N . ASP A 1 88 ? 2.677 -31.337 -4.665 1.00 72.81 88 ASP A N 1
ATOM 681 C CA . ASP A 1 88 ? 3.530 -32.145 -3.799 1.00 72.81 88 ASP A CA 1
ATOM 682 C C . ASP A 1 88 ? 4.641 -31.241 -3.264 1.00 72.81 88 ASP A C 1
ATOM 684 O O . ASP A 1 88 ? 5.689 -31.066 -3.886 1.00 72.81 88 ASP A O 1
ATOM 688 N N . ILE A 1 89 ? 4.385 -30.602 -2.124 1.00 72.44 89 ILE A N 1
ATOM 689 C CA . ILE A 1 89 ? 5.412 -29.884 -1.375 1.00 72.44 89 ILE A CA 1
ATOM 690 C C . ILE A 1 89 ? 6.393 -30.956 -0.886 1.00 72.44 89 ILE A C 1
ATOM 692 O O . ILE A 1 89 ? 5.987 -31.795 -0.076 1.00 72.44 89 ILE A O 1
ATOM 696 N N . PRO A 1 90 ? 7.660 -30.972 -1.349 1.00 66.69 90 PRO A N 1
ATOM 697 C CA . PRO A 1 90 ? 8.630 -31.946 -0.881 1.00 66.69 90 PRO A CA 1
ATOM 698 C C . PRO A 1 90 ? 8.819 -31.752 0.620 1.00 66.69 90 PRO A C 1
ATOM 700 O O . PRO A 1 90 ? 9.413 -30.774 1.075 1.00 66.69 90 PRO A O 1
ATOM 703 N N . GLN A 1 91 ? 8.279 -32.685 1.396 1.00 58.78 91 GLN A N 1
ATOM 704 C CA . GLN A 1 91 ? 8.602 -32.847 2.800 1.00 58.78 91 GLN A CA 1
ATOM 705 C C . GLN A 1 91 ? 10.012 -33.438 2.883 1.00 58.78 91 GLN A C 1
ATOM 707 O O . GLN A 1 91 ? 10.192 -34.626 3.140 1.00 58.78 91 GLN A O 1
ATOM 712 N N . ASP A 1 92 ? 11.029 -32.598 2.686 1.00 53.19 92 ASP A N 1
ATOM 713 C CA . ASP A 1 92 ? 12.346 -32.858 3.265 1.00 53.19 92 ASP A CA 1
ATOM 714 C C . ASP A 1 92 ? 12.231 -32.639 4.778 1.00 53.19 92 ASP A C 1
ATOM 716 O O . ASP A 1 92 ? 12.669 -31.640 5.351 1.00 53.19 92 ASP A O 1
ATOM 720 N N . VAL A 1 93 ? 11.594 -33.606 5.438 1.00 48.78 93 VAL A N 1
ATOM 721 C CA . VAL A 1 93 ? 11.669 -33.776 6.882 1.00 48.78 93 VAL A CA 1
ATOM 722 C C . VAL A 1 93 ? 13.071 -34.298 7.173 1.00 48.78 93 VAL A C 1
ATOM 724 O O . VAL A 1 93 ? 13.342 -35.496 7.228 1.00 48.78 93 VAL A O 1
ATOM 727 N N . LYS A 1 94 ? 13.988 -33.357 7.380 1.00 47.06 94 LYS A N 1
ATOM 728 C CA . LYS A 1 94 ? 14.814 -33.445 8.576 1.00 47.06 94 LYS A CA 1
ATOM 729 C C . LYS A 1 94 ? 14.020 -32.771 9.681 1.00 47.06 94 LYS A C 1
ATOM 731 O O . LYS A 1 94 ? 14.013 -31.550 9.784 1.00 47.06 94 LYS A O 1
ATOM 736 N N . ASP A 1 95 ? 13.329 -33.599 10.455 1.00 39.91 95 ASP A N 1
ATOM 737 C CA . ASP A 1 95 ? 12.812 -33.227 11.761 1.00 39.91 95 ASP A CA 1
ATOM 738 C C . ASP A 1 95 ? 13.989 -32.753 12.616 1.00 39.91 95 ASP A C 1
ATOM 740 O O . ASP A 1 95 ? 14.806 -33.540 13.093 1.00 39.91 95 ASP A O 1
ATOM 744 N N . ASP A 1 96 ? 14.066 -31.443 12.782 1.00 40.72 96 ASP A N 1
ATOM 745 C CA . ASP A 1 96 ? 14.266 -30.856 14.093 1.00 40.72 96 ASP A CA 1
ATOM 746 C C . ASP A 1 96 ? 13.259 -29.714 14.200 1.00 40.72 96 ASP A C 1
ATOM 748 O O . ASP A 1 96 ? 13.614 -28.579 13.936 1.00 40.72 96 ASP A O 1
ATOM 752 N N . HIS A 1 97 ? 11.975 -30.045 14.398 1.00 40.66 97 HIS A N 1
ATOM 753 C CA . HIS A 1 97 ? 10.963 -29.239 15.099 1.00 40.66 97 HIS A CA 1
ATOM 754 C C . HIS A 1 97 ? 9.673 -30.058 15.230 1.00 40.66 97 HIS A C 1
ATOM 756 O O . HIS A 1 97 ? 8.683 -29.865 14.527 1.00 40.66 97 HIS A O 1
ATOM 762 N N . THR A 1 98 ? 9.697 -30.984 16.184 1.00 32.12 98 THR A N 1
ATOM 763 C CA . THR A 1 98 ? 8.529 -31.712 16.670 1.00 32.12 98 THR A CA 1
ATOM 764 C C . THR A 1 98 ? 7.489 -30.725 17.201 1.00 32.12 98 THR A C 1
ATOM 766 O O . THR A 1 98 ? 7.764 -29.973 18.137 1.00 32.12 98 THR A O 1
ATOM 769 N N . MET A 1 99 ? 6.273 -30.757 16.656 1.00 35.41 99 MET A N 1
ATOM 770 C CA . MET A 1 99 ? 5.094 -30.284 17.380 1.00 35.41 99 MET A CA 1
ATOM 771 C C . MET A 1 99 ? 4.781 -31.267 18.514 1.00 35.41 99 MET A C 1
ATOM 773 O O . MET A 1 99 ? 4.587 -32.449 18.225 1.00 35.41 99 MET A O 1
ATOM 777 N N . PRO A 1 100 ? 4.657 -30.830 19.779 1.00 37.91 100 PRO A N 1
ATOM 778 C CA . PRO A 1 100 ? 3.925 -31.587 20.770 1.00 37.91 100 PRO A CA 1
ATOM 779 C C . PRO A 1 100 ? 2.487 -31.071 20.865 1.00 37.91 100 PRO A C 1
ATOM 781 O O . PRO A 1 100 ? 2.213 -29.870 20.917 1.00 37.91 100 PRO A O 1
ATOM 784 N N . GLU A 1 101 ? 1.573 -32.031 20.898 1.00 31.89 101 GLU A N 1
ATOM 785 C CA . GLU A 1 101 ? 0.178 -31.878 21.279 1.00 31.89 101 GLU A CA 1
ATOM 786 C C . GLU A 1 101 ? 0.026 -31.145 22.622 1.00 31.89 101 GLU A C 1
ATOM 788 O O . GLU A 1 101 ? 0.814 -31.300 23.558 1.00 31.89 101 GLU A O 1
ATOM 793 N N . CYS A 1 102 ? -1.057 -30.377 22.738 1.00 40.59 102 CYS A N 1
ATOM 794 C CA . CYS A 1 102 ? -1.533 -29.834 24.002 1.00 40.59 102 CYS A CA 1
ATOM 795 C C . CYS A 1 102 ? -1.840 -30.984 24.971 1.00 40.59 102 CYS A C 1
ATOM 797 O O . CYS A 1 102 ? -2.847 -31.653 24.783 1.00 40.59 102 CYS A O 1
ATOM 799 N N . THR A 1 103 ? -1.049 -31.170 26.033 1.00 27.23 103 THR A N 1
ATOM 800 C CA . THR A 1 103 ? -1.526 -31.330 27.424 1.00 27.23 103 THR A CA 1
ATOM 801 C C . THR A 1 103 ? -0.346 -31.228 28.402 1.00 27.23 103 THR A C 1
ATOM 803 O O . THR A 1 103 ? 0.712 -31.806 28.186 1.00 27.23 103 THR A O 1
ATOM 806 N N . SER A 1 104 ? -0.614 -30.585 29.541 1.00 34.91 104 SER A N 1
ATOM 807 C CA . SER A 1 104 ? 0.123 -30.571 30.815 1.00 34.91 104 SER A CA 1
ATOM 808 C C . SER A 1 104 ? 1.046 -29.376 31.084 1.00 34.91 104 SER A C 1
ATOM 810 O O . SER A 1 104 ? 2.095 -29.166 30.488 1.00 34.91 104 SER A O 1
ATOM 812 N N . LEU A 1 105 ? 0.566 -28.593 32.050 1.00 42.47 105 LEU A N 1
ATOM 813 C CA . LEU A 1 105 ? 1.253 -27.574 32.825 1.00 42.47 105 LEU A CA 1
ATOM 814 C C . LEU A 1 105 ? 2.690 -27.967 33.191 1.00 42.47 105 LEU A C 1
ATOM 816 O O . LEU A 1 105 ? 2.893 -28.881 33.988 1.00 42.47 105 LEU A O 1
ATOM 820 N N . ALA A 1 106 ? 3.654 -27.175 32.732 1.00 30.33 106 ALA A N 1
ATOM 821 C CA . ALA A 1 106 ? 4.857 -26.870 33.492 1.00 30.33 106 ALA A CA 1
ATOM 822 C C . ALA A 1 106 ? 5.426 -25.528 33.016 1.00 30.33 106 ALA A C 1
ATOM 824 O O . ALA A 1 106 ? 5.812 -25.347 31.867 1.00 30.33 106 ALA A O 1
ATOM 825 N N . THR A 1 107 ? 5.403 -24.584 33.944 1.00 38.72 107 THR A N 1
ATOM 826 C CA . THR A 1 107 ? 6.058 -23.278 33.960 1.00 38.72 107 THR A CA 1
ATOM 827 C C . THR A 1 107 ? 7.474 -23.295 33.380 1.00 38.72 107 THR A C 1
ATOM 829 O O . THR A 1 107 ? 8.346 -23.955 33.944 1.00 38.72 107 THR A O 1
ATOM 832 N N . VAL A 1 108 ? 7.720 -22.490 32.344 1.00 32.50 108 VAL A N 1
ATOM 833 C CA . VAL A 1 108 ? 9.040 -21.895 32.096 1.00 32.50 108 VAL A CA 1
ATOM 834 C C . VAL A 1 108 ? 8.823 -20.428 31.738 1.00 32.50 108 VAL A C 1
ATOM 836 O O . VAL A 1 108 ? 8.473 -20.067 30.616 1.00 32.50 108 VAL A O 1
ATOM 839 N N . GLU A 1 109 ? 8.950 -19.602 32.768 1.00 38.00 109 GLU A N 1
ATOM 840 C CA . GLU A 1 109 ? 9.309 -18.196 32.655 1.00 38.00 109 GLU A CA 1
ATOM 841 C C . GLU A 1 109 ? 10.735 -18.132 32.086 1.00 38.00 109 GLU A C 1
ATOM 843 O O . GLU A 1 109 ? 11.616 -18.796 32.623 1.00 38.00 109 GLU A O 1
ATOM 848 N N . ASP A 1 110 ? 10.923 -17.448 30.952 1.00 33.81 110 ASP A N 1
ATOM 849 C CA . ASP A 1 110 ? 12.039 -16.519 30.683 1.00 33.81 110 ASP A CA 1
ATOM 850 C C . ASP A 1 110 ? 12.065 -16.099 29.196 1.00 33.81 110 ASP A C 1
ATOM 852 O O . ASP A 1 110 ? 12.618 -16.746 28.311 1.00 33.81 110 ASP A O 1
ATOM 856 N N . ASP A 1 111 ? 11.354 -15.000 28.938 1.00 37.31 111 ASP A N 1
ATOM 857 C CA . ASP A 1 111 ? 11.834 -13.787 28.264 1.00 37.31 111 ASP A CA 1
ATOM 858 C C . ASP A 1 111 ? 12.808 -13.919 27.066 1.00 37.31 111 ASP A C 1
ATOM 860 O O . ASP A 1 111 ? 13.992 -13.595 27.150 1.00 37.31 111 ASP A O 1
ATOM 864 N N . VAL A 1 112 ? 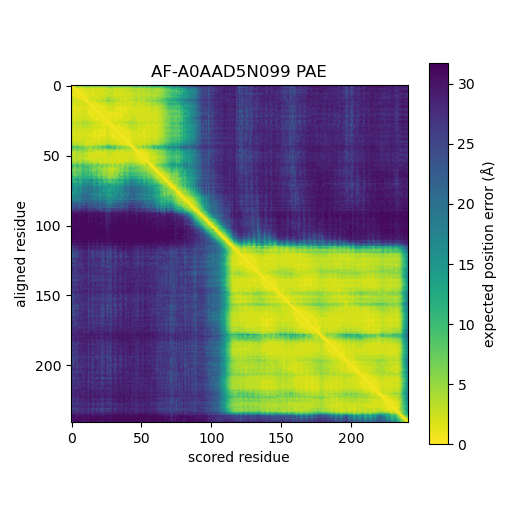12.284 -14.258 25.880 1.00 36.31 112 VAL A N 1
ATOM 865 C CA . VAL A 1 112 ? 12.848 -13.734 24.620 1.00 36.31 112 VAL A CA 1
ATOM 866 C C . VAL A 1 112 ? 12.017 -12.521 24.218 1.00 36.31 112 VAL A C 1
ATOM 868 O O . VAL A 1 112 ? 11.010 -12.619 23.511 1.00 36.31 112 VAL A O 1
ATOM 871 N N . THR A 1 113 ? 12.409 -11.354 24.718 1.00 45.47 113 THR A N 1
ATOM 872 C CA . THR A 1 113 ? 11.796 -10.077 24.361 1.00 45.47 113 THR A CA 1
ATOM 873 C C . THR A 1 113 ? 12.165 -9.738 22.910 1.00 45.47 113 THR A C 1
ATOM 875 O O . THR A 1 113 ? 13.204 -9.139 22.639 1.00 45.47 113 THR A O 1
ATOM 878 N N . TYR A 1 114 ? 11.326 -10.121 21.943 1.00 50.06 114 TYR A N 1
ATOM 879 C CA . TYR A 1 114 ? 11.408 -9.573 20.586 1.00 50.06 114 TYR A CA 1
ATOM 880 C C . TYR A 1 114 ? 11.158 -8.064 20.665 1.00 50.06 114 TYR A C 1
ATOM 882 O O . TYR A 1 114 ? 10.026 -7.607 20.841 1.00 50.06 114 TYR A O 1
ATOM 890 N N . HIS A 1 115 ? 12.234 -7.281 20.614 1.00 63.25 115 HIS A N 1
ATOM 891 C CA . HIS A 1 115 ? 12.151 -5.830 20.624 1.00 63.25 115 HIS A CA 1
ATOM 892 C C . HIS A 1 115 ? 11.926 -5.336 19.196 1.00 63.25 115 HIS A C 1
ATOM 894 O O . HIS A 1 115 ? 12.868 -5.139 18.428 1.00 63.25 115 HIS A O 1
ATOM 900 N N . PHE A 1 116 ? 10.659 -5.159 18.833 1.00 80.69 116 PHE A N 1
ATOM 901 C CA . PHE A 1 116 ? 10.292 -4.502 17.587 1.00 80.69 116 PHE A CA 1
ATOM 902 C C . PHE A 1 116 ? 10.580 -3.000 17.715 1.00 80.69 116 PHE A C 1
ATOM 904 O O . PHE A 1 116 ? 9.988 -2.311 18.546 1.00 80.69 116 PHE A O 1
ATOM 911 N N . GLY A 1 117 ? 11.525 -2.499 16.918 1.00 80.00 117 GLY A N 1
ATOM 912 C CA . GLY A 1 117 ? 11.816 -1.067 16.835 1.00 80.00 117 GLY A CA 1
ATOM 913 C C . GLY A 1 117 ? 10.727 -0.312 16.070 1.00 80.00 117 GLY A C 1
ATOM 914 O O . GLY A 1 117 ? 9.979 -0.905 15.298 1.00 80.00 117 GLY A O 1
ATOM 915 N N . VAL A 1 118 ? 10.651 1.010 16.245 1.00 87.25 118 VAL A N 1
ATOM 916 C CA . VAL A 1 118 ? 9.683 1.834 15.502 1.00 87.25 118 VAL A CA 1
ATOM 917 C C . VAL A 1 118 ? 9.979 1.741 13.994 1.00 87.25 118 VAL A C 1
ATOM 919 O O . VAL A 1 118 ? 11.090 2.083 13.570 1.00 87.25 118 VAL A O 1
ATOM 922 N N . PRO A 1 119 ? 9.018 1.304 13.164 1.00 90.38 119 PRO A N 1
ATOM 923 C CA . PRO A 1 119 ? 9.226 1.140 11.737 1.00 90.38 119 PRO A CA 1
ATOM 924 C C . PRO A 1 119 ? 9.370 2.501 11.053 1.00 90.38 119 PRO A C 1
ATOM 926 O O . PRO A 1 119 ? 8.575 3.419 11.247 1.00 90.38 119 PRO A O 1
ATOM 929 N N . THR A 1 120 ? 10.380 2.621 10.194 1.00 88.56 120 THR A N 1
ATOM 930 C CA . THR A 1 120 ? 10.597 3.802 9.340 1.00 88.56 120 THR A CA 1
ATOM 931 C C . THR A 1 120 ? 10.053 3.616 7.927 1.00 88.56 120 THR A C 1
ATOM 933 O O . THR A 1 120 ? 9.895 4.585 7.191 1.00 88.56 120 THR A O 1
ATOM 936 N N . THR A 1 121 ? 9.763 2.373 7.536 1.00 92.44 121 THR A N 1
ATOM 937 C CA . THR A 1 121 ? 9.248 2.018 6.210 1.00 92.44 121 THR A CA 1
ATOM 938 C C . THR A 1 121 ? 8.100 1.026 6.338 1.00 92.44 121 THR A C 1
ATOM 940 O O . THR A 1 121 ? 8.114 0.179 7.234 1.00 92.44 121 THR A O 1
ATOM 943 N N . HIS A 1 122 ? 7.151 1.067 5.397 1.00 92.31 122 HIS A N 1
ATOM 944 C CA . HIS A 1 122 ? 6.052 0.098 5.355 1.00 92.31 122 HIS A CA 1
ATOM 945 C C . HIS A 1 122 ? 6.555 -1.349 5.283 1.00 92.31 122 HIS A C 1
ATOM 947 O O . HIS A 1 122 ? 5.998 -2.232 5.918 1.00 92.31 122 HIS A O 1
ATOM 953 N N . ARG A 1 123 ? 7.646 -1.612 4.550 1.00 91.62 123 ARG A N 1
ATOM 954 C CA . ARG A 1 123 ? 8.209 -2.966 4.432 1.00 91.62 123 ARG A CA 1
ATOM 955 C C . ARG A 1 123 ? 8.647 -3.533 5.784 1.00 91.62 123 ARG A C 1
ATOM 957 O O . ARG A 1 123 ? 8.426 -4.712 6.035 1.00 91.62 123 ARG A O 1
ATOM 964 N N . GLN A 1 124 ? 9.265 -2.706 6.631 1.00 92.94 124 GLN A N 1
ATOM 965 C CA . GLN A 1 124 ? 9.642 -3.120 7.983 1.00 92.94 124 GLN A CA 1
ATOM 966 C C . GLN A 1 124 ? 8.394 -3.406 8.818 1.00 92.94 124 GLN A C 1
ATOM 968 O O . GLN A 1 124 ? 8.286 -4.488 9.380 1.00 92.94 124 GLN A O 1
ATOM 973 N N . PHE A 1 125 ? 7.424 -2.485 8.803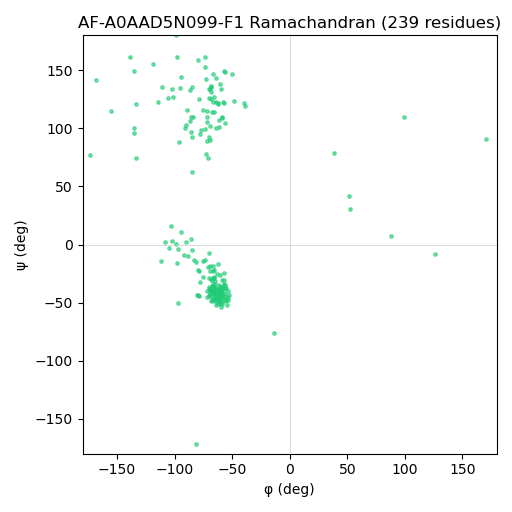 1.00 95.19 125 PHE A N 1
ATOM 974 C CA . PHE A 1 125 ? 6.146 -2.672 9.488 1.00 95.19 125 PHE A CA 1
ATOM 975 C C . PHE A 1 125 ? 5.439 -3.962 9.054 1.00 95.19 125 PHE A C 1
ATOM 977 O O . PHE A 1 125 ? 4.983 -4.724 9.894 1.00 95.19 125 PHE A O 1
ATOM 984 N N . PHE A 1 126 ? 5.378 -4.242 7.752 1.00 93.62 126 PHE A N 1
ATOM 985 C CA . PHE A 1 126 ? 4.705 -5.425 7.222 1.00 93.62 126 PHE A CA 1
ATOM 986 C C . PHE A 1 126 ? 5.414 -6.725 7.623 1.00 93.62 126 PHE A C 1
ATOM 988 O O . PHE A 1 126 ? 4.763 -7.739 7.876 1.00 93.62 126 PHE A O 1
ATOM 995 N N . LYS A 1 127 ? 6.749 -6.711 7.711 1.00 92.75 127 LYS A N 1
ATOM 996 C CA . LYS A 1 127 ? 7.509 -7.843 8.248 1.00 92.75 127 LYS A CA 1
ATOM 997 C C . LYS A 1 127 ? 7.162 -8.069 9.722 1.00 92.75 127 LYS A C 1
ATOM 999 O O . LYS A 1 127 ? 6.765 -9.174 10.079 1.00 92.75 127 LYS A O 1
ATOM 1004 N N . ASP A 1 128 ? 7.244 -7.015 10.531 1.00 93.44 128 ASP A N 1
ATOM 1005 C CA . ASP A 1 128 ? 6.945 -7.069 11.964 1.00 93.44 128 ASP A CA 1
ATOM 1006 C C . ASP A 1 128 ? 5.488 -7.507 12.203 1.00 93.44 128 ASP A C 1
ATOM 1008 O O . ASP A 1 128 ? 5.221 -8.344 13.058 1.00 93.44 128 ASP A O 1
ATOM 1012 N N . PHE A 1 129 ? 4.542 -7.022 11.393 1.00 94.50 129 PHE A N 1
ATOM 1013 C CA . PHE A 1 129 ? 3.134 -7.426 11.417 1.00 94.50 129 PHE A CA 1
ATOM 1014 C C . PHE A 1 129 ? 2.952 -8.928 11.168 1.00 94.50 129 PHE A C 1
ATOM 1016 O O . PHE A 1 129 ? 2.197 -9.576 11.890 1.00 94.50 129 PHE A O 1
ATOM 1023 N N . ASN A 1 130 ? 3.659 -9.505 10.192 1.00 93.19 130 ASN A N 1
ATOM 1024 C CA . ASN A 1 130 ? 3.567 -10.940 9.906 1.00 93.19 130 ASN A CA 1
ATOM 1025 C C . ASN A 1 130 ? 4.107 -11.822 11.038 1.00 93.19 130 ASN A C 1
ATOM 1027 O O . ASN A 1 130 ? 3.644 -12.950 11.191 1.00 93.19 130 ASN A O 1
ATOM 1031 N N . GLU A 1 131 ? 5.052 -11.319 11.829 1.00 92.06 131 GLU A N 1
ATOM 1032 C CA . GLU A 1 131 ? 5.530 -11.996 13.037 1.00 92.06 131 GLU A CA 1
ATOM 1033 C C . GLU A 1 131 ? 4.543 -11.783 14.203 1.00 92.06 131 GLU A C 1
ATOM 1035 O O . GLU A 1 131 ? 4.162 -12.728 14.894 1.00 92.06 131 GLU A O 1
ATOM 1040 N N . LEU A 1 132 ? 4.050 -10.552 14.379 1.00 92.19 132 LEU A N 1
ATOM 1041 C CA . LEU A 1 132 ? 3.149 -10.159 15.466 1.00 92.19 132 LEU A CA 1
ATOM 1042 C C . LEU A 1 132 ? 1.740 -10.753 15.349 1.00 92.19 132 LEU A C 1
ATOM 1044 O O . LEU A 1 132 ? 1.109 -10.984 16.381 1.00 92.19 132 LEU A O 1
ATOM 1048 N N . LYS A 1 133 ? 1.246 -11.039 14.139 1.00 92.81 133 LYS A N 1
ATOM 1049 C CA . LYS A 1 133 ? -0.075 -11.663 13.939 1.00 92.81 133 LYS A CA 1
ATOM 1050 C C . LYS A 1 133 ? -0.164 -13.091 14.485 1.00 92.81 133 LYS A C 1
ATOM 1052 O O . LYS A 1 133 ? -1.261 -13.568 14.756 1.00 92.81 133 LYS A O 1
ATOM 1057 N N . LEU A 1 134 ? 0.979 -13.764 14.654 1.00 90.62 134 LEU A N 1
ATOM 1058 C CA . LEU A 1 134 ? 1.069 -15.101 15.254 1.00 90.62 134 LEU A CA 1
ATOM 1059 C C . LEU A 1 134 ? 1.096 -15.053 16.790 1.00 90.62 134 LEU A C 1
ATOM 1061 O O . LEU A 1 134 ? 0.940 -16.079 17.450 1.00 90.62 134 LEU A O 1
ATOM 1065 N N . LEU A 1 135 ? 1.310 -13.868 17.364 1.00 91.12 135 LEU A N 1
ATOM 1066 C CA . LEU A 1 135 ? 1.404 -13.641 18.800 1.00 91.12 135 LEU A CA 1
ATOM 1067 C C . LEU A 1 135 ? 0.075 -13.120 19.368 1.00 91.12 135 LEU A C 1
ATOM 1069 O O . LEU A 1 135 ? -0.920 -12.928 18.671 1.00 91.12 135 LEU A O 1
ATOM 1073 N N . ALA A 1 136 ? 0.049 -12.878 20.681 1.00 90.62 136 ALA A N 1
ATOM 1074 C CA . ALA A 1 136 ? -1.102 -12.261 21.328 1.00 90.62 136 ALA A CA 1
ATOM 1075 C C . ALA A 1 136 ? -1.380 -10.855 20.747 1.00 90.62 136 ALA A C 1
ATOM 1077 O O . ALA A 1 136 ? -0.447 -10.060 20.601 1.00 90.62 136 ALA A O 1
ATOM 1078 N N . PRO A 1 137 ? -2.654 -10.488 20.512 1.00 91.62 137 PRO A N 1
ATOM 1079 C CA . PRO A 1 137 ? -3.021 -9.231 19.850 1.00 91.62 137 PRO A CA 1
ATOM 1080 C C . PRO A 1 137 ? -2.588 -7.982 20.640 1.00 91.62 137 PRO A C 1
ATOM 1082 O O . PRO A 1 137 ? -2.327 -6.933 20.056 1.00 91.62 137 PRO A O 1
ATOM 1085 N N . GLU A 1 138 ? -2.431 -8.100 21.965 1.00 92.25 138 GLU A N 1
ATOM 1086 C CA . GLU A 1 138 ? -1.869 -7.051 22.832 1.00 92.25 138 GLU A CA 1
ATOM 1087 C C . GLU A 1 138 ? -0.477 -6.595 22.377 1.00 92.25 138 GLU A C 1
ATOM 1089 O O . GLU A 1 138 ? -0.158 -5.409 22.455 1.00 92.25 138 GLU A O 1
ATOM 1094 N N . LYS A 1 139 ? 0.356 -7.526 21.888 1.00 91.88 139 LYS A N 1
ATOM 1095 C CA . LYS A 1 139 ? 1.718 -7.223 21.435 1.00 91.88 139 LYS A CA 1
ATOM 1096 C C . LYS A 1 139 ? 1.677 -6.329 20.202 1.00 91.88 139 LYS A C 1
ATOM 1098 O O . LYS A 1 139 ? 2.338 -5.293 20.194 1.00 91.88 139 LYS A O 1
ATOM 1103 N N . PHE A 1 140 ? 0.839 -6.671 19.223 1.00 94.75 140 PHE A N 1
ATOM 1104 C CA . PHE A 1 140 ? 0.656 -5.851 18.029 1.00 94.75 140 PHE A CA 1
ATOM 1105 C C . PHE A 1 140 ? 0.113 -4.457 18.364 1.00 94.75 140 PHE A C 1
ATOM 1107 O O . PHE A 1 140 ? 0.674 -3.464 17.910 1.00 94.75 140 PHE A O 1
ATOM 1114 N N . ALA A 1 141 ? -0.908 -4.360 19.219 1.00 94.00 141 ALA A N 1
ATOM 1115 C CA . ALA A 1 141 ? -1.442 -3.061 19.624 1.00 94.00 141 ALA A CA 1
ATOM 1116 C C . ALA A 1 141 ? -0.404 -2.209 20.378 1.00 94.00 141 ALA A C 1
ATOM 1118 O O . ALA A 1 141 ? -0.295 -1.014 20.118 1.00 94.00 141 ALA A O 1
ATOM 1119 N N . SER A 1 142 ? 0.412 -2.814 21.250 1.00 92.06 142 SER A N 1
ATOM 1120 C CA . SER A 1 142 ? 1.487 -2.093 21.948 1.00 92.06 142 SER A CA 1
ATOM 1121 C C . SER A 1 142 ? 2.569 -1.581 20.991 1.00 92.06 142 SER A C 1
ATOM 1123 O O . SER A 1 142 ? 3.021 -0.446 21.125 1.00 92.06 142 SER A O 1
ATOM 1125 N N . TYR A 1 143 ? 2.927 -2.382 19.983 1.00 94.06 143 TYR A N 1
ATOM 1126 C CA . TYR A 1 143 ? 3.845 -1.989 18.917 1.00 94.06 143 TYR A CA 1
ATOM 1127 C C . TYR A 1 143 ? 3.269 -0.846 18.075 1.00 94.06 143 TYR A C 1
ATOM 1129 O O . TYR A 1 143 ? 3.953 0.145 17.838 1.00 94.06 143 TYR A O 1
ATOM 1137 N N . PHE A 1 144 ? 1.995 -0.935 17.684 1.00 94.50 144 PHE A N 1
ATOM 1138 C CA . PHE A 1 144 ? 1.329 0.090 16.881 1.00 94.50 144 PHE A CA 1
ATOM 1139 C C . PHE A 1 144 ? 1.224 1.432 17.622 1.00 94.50 144 PHE A C 1
ATOM 1141 O O . PHE A 1 144 ? 1.475 2.485 17.038 1.00 94.50 144 PHE A O 1
ATOM 1148 N N . LEU A 1 145 ? 0.923 1.406 18.927 1.00 92.62 145 LEU A N 1
ATOM 1149 C CA . LEU A 1 145 ? 0.891 2.604 19.776 1.00 92.62 145 LEU A CA 1
ATOM 1150 C C . LEU A 1 145 ? 2.275 3.248 19.968 1.00 92.62 145 LEU A C 1
ATOM 1152 O O . LEU A 1 145 ? 2.350 4.440 20.259 1.00 92.62 145 LEU A O 1
ATOM 1156 N N . ALA A 1 146 ? 3.367 2.496 19.792 1.00 92.06 146 ALA A N 1
ATOM 1157 C CA . ALA A 1 146 ? 4.723 3.043 19.829 1.00 92.06 146 ALA A CA 1
ATOM 1158 C C . ALA A 1 146 ? 5.091 3.826 18.551 1.00 92.06 146 ALA A C 1
ATOM 1160 O O . ALA A 1 146 ? 6.082 4.560 18.544 1.00 92.06 146 ALA A O 1
ATOM 1161 N N . ILE A 1 147 ? 4.310 3.691 17.473 1.00 92.56 147 ILE A N 1
ATOM 1162 C CA . ILE A 1 147 ? 4.525 4.407 16.213 1.00 92.56 147 ILE A CA 1
ATOM 1163 C C . ILE A 1 147 ? 4.001 5.847 16.356 1.00 92.56 147 ILE A C 1
ATOM 1165 O O . ILE A 1 147 ? 2.822 6.036 16.661 1.00 92.56 147 ILE A O 1
ATOM 1169 N N . PRO A 1 148 ? 4.823 6.881 16.089 1.00 88.69 148 PRO A N 1
ATOM 1170 C CA . PRO A 1 148 ? 4.366 8.267 16.107 1.00 88.69 148 PRO A CA 1
ATOM 1171 C C . PRO A 1 148 ? 3.240 8.514 15.096 1.00 88.69 148 PRO A C 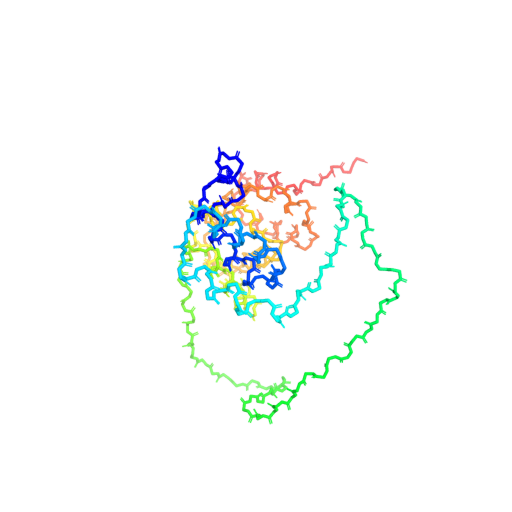1
ATOM 1173 O O . PRO A 1 148 ? 3.371 8.162 13.920 1.00 88.69 148 PRO A O 1
ATOM 1176 N N . SER A 1 149 ? 2.176 9.199 15.521 1.00 89.38 149 SER A N 1
ATOM 1177 C CA . SER A 1 149 ? 1.030 9.548 14.666 1.00 89.38 149 SER A CA 1
ATOM 1178 C C . SER A 1 149 ? 1.418 10.357 13.424 1.00 89.38 149 SER A C 1
ATOM 1180 O O . SER A 1 149 ? 0.824 10.179 12.363 1.00 89.38 149 SER A O 1
ATOM 1182 N N . SER A 1 150 ? 2.476 11.175 13.506 1.00 89.06 150 SER A N 1
ATOM 1183 C CA . SER A 1 150 ? 3.033 11.924 12.368 1.00 89.06 150 SER A CA 1
ATOM 1184 C C . SER A 1 150 ? 3.455 11.038 11.193 1.00 89.06 150 SER A C 1
ATOM 1186 O O . SER A 1 150 ? 3.518 11.506 10.058 1.00 89.06 150 SER A O 1
ATOM 1188 N N . ASN A 1 151 ? 3.759 9.766 11.459 1.00 90.50 151 ASN A N 1
ATOM 1189 C CA . ASN A 1 151 ? 4.275 8.834 10.465 1.00 90.50 151 ASN A CA 1
ATOM 1190 C C . ASN A 1 151 ? 3.170 7.957 9.862 1.00 90.50 151 ASN A C 1
ATOM 1192 O O . ASN A 1 151 ? 3.450 7.183 8.954 1.00 90.50 151 ASN A O 1
ATOM 1196 N N . TYR A 1 152 ? 1.919 8.059 10.322 1.00 92.75 152 TYR A N 1
ATOM 1197 C CA . TYR A 1 152 ? 0.847 7.169 9.866 1.00 92.75 152 TYR A CA 1
ATOM 1198 C C . TYR A 1 152 ? 0.559 7.349 8.375 1.00 92.75 152 TYR A C 1
ATOM 1200 O O . TYR A 1 152 ? 0.493 6.371 7.635 1.00 92.75 152 TYR A O 1
ATOM 1208 N N . CYS A 1 153 ? 0.477 8.593 7.898 1.00 89.00 153 CYS A N 1
ATOM 1209 C CA . CYS A 1 153 ? 0.242 8.866 6.482 1.00 89.00 153 CYS A CA 1
ATOM 1210 C C . CYS A 1 153 ? 1.382 8.359 5.586 1.00 89.00 153 CYS A C 1
ATOM 1212 O O . CYS A 1 153 ? 1.115 7.823 4.513 1.00 89.00 153 CYS A O 1
ATOM 1214 N N . SER A 1 154 ? 2.642 8.497 6.013 1.00 90.94 154 SER A N 1
ATOM 1215 C CA . SER A 1 154 ? 3.800 8.056 5.223 1.00 90.94 154 SER A CA 1
ATOM 1216 C C . SER A 1 154 ? 4.031 6.545 5.283 1.00 90.94 154 SER A C 1
ATOM 1218 O O . SER A 1 154 ? 4.498 5.966 4.304 1.00 90.94 154 SER A O 1
ATOM 1220 N N . LEU A 1 155 ? 3.702 5.899 6.406 1.00 90.81 155 LEU A N 1
ATOM 1221 C CA . LEU A 1 155 ? 3.838 4.454 6.580 1.00 90.81 155 LEU A CA 1
ATOM 1222 C C . LEU A 1 155 ? 2.676 3.686 5.951 1.00 90.81 155 LEU A C 1
ATOM 1224 O O . LEU A 1 155 ? 2.914 2.674 5.302 1.00 90.81 155 LEU A O 1
ATOM 1228 N N . PHE A 1 156 ? 1.441 4.154 6.130 1.00 92.62 156 PHE A N 1
ATOM 1229 C CA . PHE A 1 156 ? 0.236 3.382 5.819 1.00 92.62 156 PHE A CA 1
ATOM 1230 C C . PHE A 1 156 ? -0.580 3.915 4.640 1.00 92.62 156 PHE A C 1
ATOM 1232 O O . PHE A 1 156 ? -1.439 3.182 4.164 1.00 92.62 156 PHE A O 1
ATOM 1239 N N . GLY A 1 157 ? -0.330 5.145 4.170 1.00 86.75 157 GLY A N 1
ATOM 1240 C CA . GLY A 1 157 ? -1.109 5.902 3.171 1.00 86.75 157 GLY A CA 1
ATOM 1241 C C . GLY A 1 157 ? -2.150 5.117 2.361 1.00 86.75 157 GLY A C 1
ATOM 1242 O O . GLY A 1 157 ? -3.348 5.216 2.631 1.00 86.75 157 GLY A O 1
ATOM 1243 N N . GLU A 1 158 ? -1.685 4.329 1.387 1.00 89.56 158 GLU A N 1
ATOM 1244 C CA . GLU A 1 158 ? -2.512 3.427 0.566 1.00 89.56 158 GLU A CA 1
ATOM 1245 C C . GLU A 1 158 ? -2.311 1.940 0.892 1.00 89.56 158 GLU A C 1
ATOM 1247 O O . GLU A 1 158 ? -2.909 1.081 0.255 1.00 89.56 158 GLU A O 1
ATOM 1252 N N . LEU A 1 159 ? -1.482 1.606 1.877 1.00 91.75 159 LEU A N 1
ATOM 1253 C CA . LEU A 1 159 ? -1.047 0.240 2.182 1.00 91.75 159 LEU A CA 1
ATOM 1254 C C . LEU A 1 159 ? -1.733 -0.357 3.421 1.00 91.75 159 LEU A C 1
ATOM 1256 O O . LEU A 1 159 ? -1.522 -1.522 3.730 1.00 91.75 159 LEU A O 1
ATOM 1260 N N . LEU A 1 160 ? -2.572 0.416 4.113 1.00 92.69 160 LEU A N 1
ATOM 1261 C CA . LEU A 1 160 ? -3.330 -0.056 5.271 1.00 92.69 160 LEU A CA 1
ATOM 1262 C C . LEU A 1 160 ? -4.399 -1.088 4.876 1.00 92.69 160 LEU A C 1
ATOM 1264 O O . LEU A 1 160 ? -5.202 -0.835 3.979 1.00 92.69 160 LEU A O 1
ATOM 1268 N N . GLU A 1 161 ? -4.459 -2.215 5.581 1.00 92.88 161 GLU A N 1
ATOM 1269 C CA . GLU A 1 161 ? -5.379 -3.325 5.292 1.00 92.88 161 GLU A CA 1
ATOM 1270 C C . GLU A 1 161 ? -6.351 -3.604 6.450 1.00 92.88 161 GLU A C 1
ATOM 1272 O O . GLU A 1 161 ? -6.061 -3.308 7.611 1.00 92.88 161 GLU A O 1
ATOM 1277 N N . CYS A 1 162 ? -7.510 -4.206 6.145 1.00 92.81 162 CYS A N 1
ATOM 1278 C CA . CYS A 1 162 ? -8.540 -4.530 7.143 1.00 92.81 162 CYS A CA 1
ATOM 1279 C C . CYS A 1 162 ? -8.031 -5.494 8.221 1.00 92.81 162 CYS A C 1
ATOM 1281 O O . CYS A 1 162 ? -8.341 -5.304 9.394 1.00 92.81 162 CYS A O 1
ATOM 1283 N N . GLU A 1 163 ? -7.210 -6.485 7.857 1.00 93.81 163 GLU A N 1
ATOM 1284 C CA . GLU A 1 163 ? -6.643 -7.450 8.812 1.00 93.81 163 GLU A CA 1
ATOM 1285 C C . GLU A 1 163 ? -5.812 -6.744 9.897 1.00 93.81 163 GLU A C 1
ATOM 1287 O O . GLU A 1 163 ? -5.948 -7.036 11.086 1.00 93.81 163 GLU A O 1
ATOM 1292 N N . MET A 1 164 ? -5.013 -5.745 9.501 1.00 94.75 164 MET A N 1
ATOM 1293 C CA . MET A 1 164 ? -4.198 -4.949 10.423 1.00 94.75 164 MET A CA 1
ATOM 1294 C C . MET A 1 164 ? -5.073 -4.175 11.412 1.00 94.75 164 MET A C 1
ATOM 1296 O O . MET A 1 164 ? -4.783 -4.153 12.606 1.00 94.75 164 MET A O 1
ATOM 1300 N N . ILE A 1 165 ? -6.162 -3.563 10.936 1.00 94.69 165 ILE A N 1
ATOM 1301 C CA . ILE A 1 165 ? -7.095 -2.815 11.790 1.00 94.69 165 ILE A CA 1
ATOM 1302 C C . ILE A 1 165 ? -7.840 -3.753 12.744 1.00 94.69 165 ILE A C 1
ATOM 1304 O O . ILE A 1 165 ? -7.974 -3.453 13.928 1.00 94.69 165 ILE A O 1
ATOM 1308 N N . SER A 1 166 ? -8.275 -4.908 12.249 1.00 94.50 166 SER A N 1
ATOM 1309 C CA . SER A 1 166 ? -8.997 -5.909 13.041 1.00 94.50 166 SER A CA 1
ATOM 1310 C C . SER A 1 166 ? -8.129 -6.420 14.191 1.00 94.50 166 SER A C 1
ATOM 1312 O O . SER A 1 166 ? -8.550 -6.445 15.350 1.00 94.50 166 SER A O 1
ATOM 1314 N N . LEU A 1 167 ? -6.865 -6.748 13.893 1.00 96.12 167 LEU A N 1
ATOM 1315 C CA . LEU A 1 167 ? -5.896 -7.153 14.908 1.00 96.12 167 LEU A CA 1
ATOM 1316 C C . LEU A 1 167 ? -5.591 -6.013 15.891 1.00 96.12 167 LEU A C 1
ATOM 1318 O O . LEU A 1 167 ? -5.470 -6.261 17.095 1.00 96.12 167 LEU A O 1
ATOM 1322 N N . LEU A 1 168 ? -5.499 -4.772 15.397 1.00 96.38 168 LEU A N 1
ATOM 1323 C CA . LEU A 1 168 ? -5.297 -3.586 16.225 1.00 96.38 168 LEU A CA 1
ATOM 1324 C C . LEU A 1 168 ? -6.440 -3.412 17.228 1.00 96.38 168 LEU A C 1
ATOM 1326 O O . LEU A 1 168 ? -6.170 -3.323 18.423 1.00 96.38 168 LEU A O 1
ATOM 1330 N N . PHE A 1 169 ? -7.699 -3.397 16.783 1.00 95.81 169 PHE A N 1
ATOM 1331 C CA . PHE A 1 169 ? -8.854 -3.202 17.668 1.00 95.81 169 PHE A CA 1
ATOM 1332 C C . PHE A 1 169 ? -8.945 -4.295 18.725 1.00 95.81 169 PHE A C 1
ATOM 1334 O O . PHE A 1 169 ? -9.015 -3.987 19.916 1.00 95.81 169 PHE A O 1
ATOM 1341 N N . ARG A 1 170 ? -8.822 -5.560 18.318 1.00 95.62 170 ARG A N 1
ATOM 1342 C CA . ARG A 1 170 ? -8.808 -6.690 19.249 1.00 95.62 170 ARG A CA 1
ATOM 1343 C C . ARG A 1 170 ? -7.685 -6.570 20.283 1.00 95.62 170 ARG A C 1
ATOM 1345 O O . ARG A 1 170 ? -7.871 -6.919 21.450 1.00 95.62 170 ARG A O 1
ATOM 1352 N N . GLY A 1 171 ? -6.515 -6.076 19.878 1.00 94.56 171 GLY A N 1
ATOM 1353 C CA . GLY A 1 171 ? -5.397 -5.807 20.780 1.00 94.56 171 GLY A CA 1
ATOM 1354 C C . GLY A 1 171 ? -5.660 -4.637 21.730 1.00 94.56 171 GLY A C 1
ATOM 1355 O O . GLY A 1 171 ? -5.387 -4.755 22.924 1.00 94.56 171 GLY A O 1
ATOM 1356 N N . LEU A 1 172 ? -6.246 -3.543 21.237 1.00 94.94 172 LEU A N 1
ATOM 1357 C CA . LEU A 1 172 ? -6.616 -2.372 22.037 1.00 94.94 172 LEU A CA 1
ATOM 1358 C C . LEU A 1 172 ? -7.658 -2.716 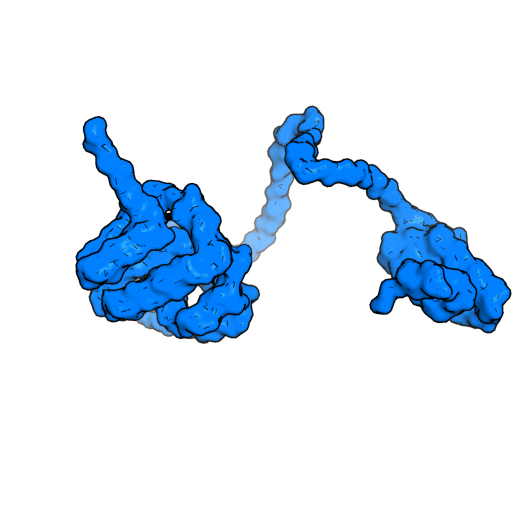23.106 1.00 94.94 172 LEU A C 1
ATOM 1360 O O . LEU A 1 172 ? -7.488 -2.309 24.253 1.00 94.94 172 LEU A O 1
ATOM 1364 N N . VAL A 1 173 ? -8.674 -3.524 22.773 1.00 94.69 173 VAL A N 1
ATOM 1365 C CA . VAL A 1 173 ? -9.655 -4.034 23.749 1.00 94.69 173 VAL A CA 1
ATOM 1366 C C . VAL A 1 173 ? -8.942 -4.718 24.917 1.00 94.69 173 VAL A C 1
ATOM 1368 O O . VAL A 1 173 ? -9.220 -4.425 26.079 1.00 94.69 173 VAL A O 1
ATOM 1371 N N . ARG A 1 174 ? -7.983 -5.604 24.623 1.00 93.62 174 ARG A N 1
ATOM 1372 C CA . ARG A 1 174 ? -7.231 -6.342 25.648 1.00 93.62 174 ARG A CA 1
ATOM 1373 C C . ARG A 1 174 ? -6.307 -5.440 26.469 1.00 93.62 174 ARG A C 1
ATOM 1375 O O . ARG A 1 174 ? -6.229 -5.600 27.688 1.00 93.62 174 ARG A O 1
ATOM 1382 N N . LEU A 1 175 ? -5.636 -4.477 25.835 1.00 92.31 175 LEU A N 1
ATOM 1383 C CA . LEU A 1 175 ? -4.766 -3.525 26.535 1.00 92.31 175 LEU A CA 1
ATOM 1384 C C . LEU A 1 175 ? -5.547 -2.605 27.483 1.00 92.31 175 LEU A C 1
ATOM 1386 O O . LEU A 1 175 ? -5.094 -2.375 28.604 1.00 92.31 175 LEU A O 1
ATOM 1390 N N . LEU A 1 176 ? -6.728 -2.138 27.070 1.00 91.06 176 LEU A N 1
ATOM 1391 C CA . LEU A 1 176 ? -7.601 -1.304 27.901 1.00 91.06 176 LEU A CA 1
ATOM 1392 C C . LEU A 1 176 ? -8.195 -2.097 29.071 1.00 91.06 176 LEU A C 1
ATOM 1394 O O . LEU A 1 176 ? -8.167 -1.631 30.207 1.00 91.06 176 LEU A O 1
ATOM 1398 N N . GLN A 1 177 ? -8.636 -3.337 28.832 1.00 90.69 177 GLN A N 1
ATOM 1399 C CA . GLN A 1 177 ? -9.122 -4.229 29.894 1.00 90.69 177 GLN A CA 1
ATOM 1400 C C . GLN A 1 177 ? -8.049 -4.542 30.945 1.00 90.69 177 GLN A C 1
ATOM 1402 O O . GLN A 1 177 ? -8.361 -4.688 32.124 1.00 90.69 177 GLN A O 1
ATOM 1407 N N . THR A 1 178 ? -6.788 -4.648 30.523 1.00 89.00 178 THR A N 1
ATOM 1408 C CA . THR A 1 178 ? -5.649 -4.916 31.414 1.00 89.00 178 THR A CA 1
ATOM 1409 C C . THR A 1 178 ? -4.994 -3.647 31.969 1.00 89.00 178 THR A C 1
ATOM 1411 O O . THR A 1 178 ? -4.007 -3.758 32.694 1.00 89.00 178 THR A O 1
ATOM 1414 N N . GLN A 1 179 ? -5.527 -2.456 31.652 1.00 82.25 179 GLN A N 1
ATOM 1415 C CA . GLN A 1 179 ? -4.995 -1.140 32.043 1.00 82.25 179 GLN A CA 1
ATOM 1416 C C . GLN A 1 179 ? -3.506 -0.937 31.701 1.00 82.25 179 GLN A C 1
ATOM 1418 O O . GLN A 1 179 ? -2.782 -0.212 32.384 1.00 82.25 179 GLN A O 1
ATOM 1423 N N . LYS A 1 180 ? -3.027 -1.576 30.627 1.00 80.69 180 LYS A N 1
ATOM 1424 C CA . LYS A 1 180 ? -1.625 -1.491 30.181 1.00 80.69 180 LYS A CA 1
ATOM 1425 C C . LYS A 1 180 ? -1.338 -0.279 29.287 1.00 80.69 180 LYS A C 1
ATOM 1427 O O . LYS A 1 180 ? -0.186 -0.073 28.911 1.00 80.69 180 LYS A O 1
ATOM 1432 N N . CYS A 1 181 ? -2.350 0.506 28.919 1.00 84.75 181 CYS A N 1
ATOM 1433 C CA . CYS A 1 181 ? -2.205 1.709 28.100 1.00 84.75 181 CYS A CA 1
ATOM 1434 C C . CYS A 1 181 ? -3.090 2.855 28.607 1.00 84.75 181 CYS A C 1
ATOM 1436 O O . CYS A 1 181 ? -4.039 2.644 29.360 1.00 84.75 181 CYS A O 1
ATOM 1438 N N . LEU A 1 182 ? -2.761 4.080 28.188 1.00 87.06 182 LEU A N 1
ATOM 1439 C CA . LEU A 1 182 ? -3.548 5.273 28.494 1.00 87.06 182 LEU A CA 1
ATOM 1440 C C . LEU A 1 182 ? -4.663 5.453 27.459 1.00 87.06 182 LEU A C 1
ATOM 1442 O O . LEU A 1 182 ? -4.398 5.446 26.257 1.00 87.06 182 LEU A O 1
ATOM 1446 N N . GLU A 1 183 ? -5.884 5.713 27.922 1.00 88.88 183 GLU A N 1
ATOM 1447 C CA . GLU A 1 183 ? -7.060 5.975 27.073 1.00 88.88 183 GLU A CA 1
ATOM 1448 C C . GLU A 1 183 ? -6.793 7.099 26.058 1.00 88.88 183 GLU A C 1
ATOM 1450 O O . GLU A 1 183 ? -7.106 6.964 24.880 1.00 88.88 183 GLU A O 1
ATOM 1455 N N . SER A 1 184 ? -6.096 8.164 26.474 1.00 87.94 184 SER A N 1
ATOM 1456 C CA . SER A 1 184 ? -5.736 9.292 25.604 1.00 87.94 184 SER A CA 1
ATOM 1457 C C . SER A 1 184 ? -4.779 8.920 24.466 1.00 87.94 184 SER A C 1
ATOM 1459 O O . SER A 1 184 ? -4.848 9.505 23.384 1.00 87.94 184 SER A O 1
ATOM 1461 N N . GLN A 1 185 ? -3.892 7.939 24.672 1.00 90.56 185 GLN A N 1
ATOM 1462 C CA . GLN A 1 185 ? -3.034 7.426 23.599 1.00 90.56 185 GLN A CA 1
ATOM 1463 C C . GLN A 1 185 ? -3.863 6.666 22.565 1.00 90.56 185 GLN A C 1
ATOM 1465 O O . GLN A 1 185 ? -3.614 6.799 21.367 1.00 90.56 185 GLN A O 1
ATOM 1470 N N . VAL A 1 186 ? -4.867 5.917 23.023 1.00 92.75 186 VAL A N 1
ATOM 1471 C CA . VAL A 1 186 ? -5.787 5.189 22.147 1.00 92.75 186 VAL A CA 1
ATOM 1472 C C . VAL A 1 186 ? -6.667 6.160 21.359 1.00 92.75 186 VAL A C 1
ATOM 1474 O O . VAL A 1 186 ? -6.731 6.027 20.138 1.00 92.75 186 VAL A O 1
ATOM 1477 N N . SER A 1 187 ? -7.240 7.189 21.997 1.00 92.56 187 SER A N 1
ATOM 1478 C CA . SER A 1 187 ? -7.985 8.249 21.299 1.00 92.56 187 SER A CA 1
ATOM 1479 C C . SER A 1 187 ? -7.142 8.892 20.195 1.00 92.56 187 SER A C 1
ATOM 1481 O O . SER A 1 187 ? -7.553 8.930 19.036 1.00 92.56 187 SER A O 1
ATOM 1483 N N . ASN A 1 188 ? -5.924 9.342 20.523 1.00 92.38 188 ASN A N 1
ATOM 1484 C CA . ASN A 1 188 ? -5.023 9.979 19.557 1.00 92.38 188 ASN A CA 1
ATOM 1485 C C . ASN A 1 188 ? -4.651 9.044 18.399 1.00 92.38 188 ASN A C 1
ATOM 1487 O O . ASN A 1 188 ? -4.590 9.482 17.247 1.00 92.38 188 ASN A O 1
ATOM 1491 N N . CYS A 1 189 ? -4.424 7.761 18.692 1.00 94.00 189 CYS A N 1
ATOM 1492 C CA . CYS A 1 189 ? -4.177 6.734 17.687 1.00 94.00 189 CYS A CA 1
ATOM 1493 C C . CYS A 1 189 ? -5.370 6.600 16.730 1.00 94.00 189 CYS A C 1
ATOM 1495 O O . CYS A 1 189 ? -5.184 6.692 15.519 1.00 94.00 189 CYS A O 1
ATOM 1497 N N . LEU A 1 190 ? -6.594 6.473 17.252 1.00 94.38 190 LEU A N 1
ATOM 1498 C CA . LEU A 1 190 ? -7.809 6.332 16.443 1.00 94.38 190 LEU A CA 1
ATOM 1499 C C . LEU A 1 190 ? -8.113 7.587 15.615 1.00 94.38 190 LEU A C 1
ATOM 1501 O O . LEU A 1 190 ? -8.486 7.473 14.446 1.00 94.38 190 LEU A O 1
ATOM 1505 N N . PHE A 1 191 ? -7.892 8.783 16.166 1.00 93.75 191 PHE A N 1
ATOM 1506 C CA . PHE A 1 191 ? -8.007 10.023 15.398 1.00 93.75 191 PHE A CA 1
ATOM 1507 C C . PHE A 1 191 ? -6.989 10.078 14.259 1.00 93.75 191 PHE A C 1
ATOM 1509 O O . PHE A 1 191 ? -7.372 10.344 13.122 1.00 93.75 191 PHE A O 1
ATOM 1516 N N . SER A 1 192 ? -5.729 9.743 14.531 1.00 92.81 192 SER A N 1
ATOM 1517 C CA . SER A 1 192 ? -4.675 9.732 13.508 1.00 92.81 192 SER A CA 1
ATOM 1518 C C . SER A 1 192 ? -4.923 8.657 12.445 1.00 92.81 192 SER A C 1
ATOM 1520 O O . SER A 1 192 ? -4.683 8.883 11.263 1.00 92.81 192 SER A O 1
ATOM 1522 N N . LEU A 1 193 ? -5.456 7.497 12.844 1.00 93.50 193 LEU A N 1
ATOM 1523 C CA . LEU A 1 193 ? -5.864 6.426 11.935 1.00 93.50 193 LEU A CA 1
ATOM 1524 C C . LEU A 1 193 ? -6.976 6.906 10.993 1.00 93.50 193 LEU A C 1
ATOM 1526 O O . LEU A 1 193 ? -6.932 6.618 9.799 1.00 93.50 193 LEU A O 1
ATOM 1530 N N . SER A 1 194 ? -7.925 7.694 11.513 1.00 93.38 194 SER A N 1
ATOM 1531 C CA . SER A 1 194 ? -9.049 8.219 10.731 1.00 93.38 194 SER A CA 1
ATOM 1532 C C . SER A 1 194 ? -8.660 9.228 9.643 1.00 93.38 194 SER A C 1
ATOM 1534 O O . SER A 1 194 ? -9.436 9.460 8.716 1.00 93.38 194 SER A O 1
ATOM 1536 N N . GLU A 1 195 ? -7.469 9.821 9.740 1.00 92.44 195 GLU A N 1
ATOM 1537 C CA . GLU A 1 195 ? -6.951 10.812 8.788 1.00 92.44 195 GLU A CA 1
ATOM 1538 C C . GLU A 1 195 ? -6.197 10.180 7.605 1.00 92.44 195 GLU A C 1
ATOM 1540 O O . GLU A 1 195 ? -5.895 10.863 6.624 1.00 92.44 195 GLU A O 1
ATOM 1545 N N . ILE A 1 196 ? -5.908 8.875 7.659 1.00 92.88 196 ILE A N 1
ATOM 1546 C CA . ILE A 1 196 ? -5.176 8.172 6.600 1.00 92.88 196 ILE A CA 1
ATOM 1547 C C . ILE A 1 196 ? -6.045 8.102 5.327 1.00 92.88 196 ILE A C 1
ATOM 1549 O O . ILE A 1 196 ? -7.213 7.720 5.412 1.00 92.88 196 ILE A O 1
ATOM 1553 N N . PRO A 1 197 ? -5.503 8.379 4.122 1.00 90.12 197 PRO A N 1
ATOM 1554 C CA . PRO A 1 197 ? -6.286 8.420 2.881 1.00 90.12 197 PRO A CA 1
ATOM 1555 C C . PRO A 1 197 ? -7.127 7.164 2.609 1.00 90.12 197 PRO A C 1
ATOM 1557 O O . PRO A 1 197 ? -8.303 7.266 2.254 1.00 90.12 197 PRO A O 1
ATOM 1560 N N . ARG A 1 198 ? -6.553 5.970 2.819 1.00 91.81 198 ARG A N 1
ATOM 1561 C CA . ARG A 1 198 ? -7.247 4.685 2.620 1.00 91.81 198 ARG A CA 1
ATOM 1562 C C . ARG A 1 198 ? -8.274 4.365 3.712 1.00 91.81 198 ARG A C 1
ATOM 1564 O O . ARG A 1 198 ? -9.115 3.494 3.509 1.00 91.81 198 ARG A O 1
ATOM 1571 N N . PHE A 1 199 ? -8.270 5.070 4.841 1.00 93.12 199 PHE A N 1
ATOM 1572 C CA . PHE 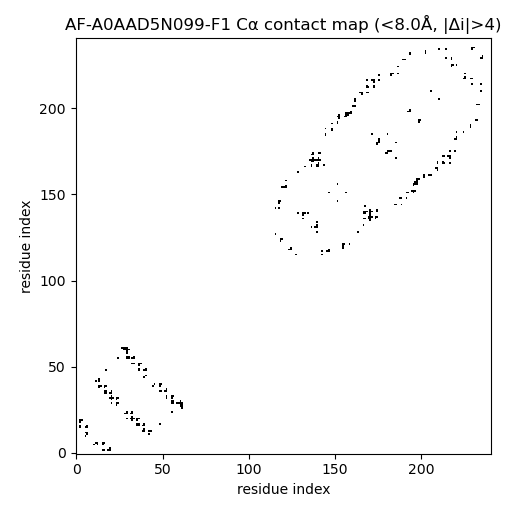A 1 199 ? -9.105 4.731 5.992 1.00 93.12 199 PHE A CA 1
ATOM 1573 C C . PHE A 1 199 ? -10.604 4.766 5.682 1.00 93.12 199 PHE A C 1
ATOM 1575 O O . PHE A 1 199 ? -11.316 3.821 6.008 1.00 93.12 199 PHE A O 1
ATOM 1582 N N . LYS A 1 200 ? -11.086 5.800 4.976 1.00 90.19 200 LYS A N 1
ATOM 1583 C CA . LYS A 1 200 ? -12.512 5.920 4.623 1.00 90.19 200 LYS A CA 1
ATOM 1584 C C . LYS A 1 200 ? -13.025 4.713 3.832 1.00 90.19 200 LYS A C 1
ATOM 1586 O O . LYS A 1 200 ? -14.172 4.320 4.001 1.00 90.19 200 LYS A O 1
ATOM 1591 N N . LEU A 1 201 ? -12.172 4.130 2.989 1.00 90.50 201 LEU A N 1
ATOM 1592 C CA . LEU A 1 201 ? -12.483 2.911 2.251 1.00 90.50 201 LEU A CA 1
ATOM 1593 C C . LEU A 1 201 ? -12.536 1.696 3.188 1.00 90.50 201 LEU A C 1
ATOM 1595 O O . LEU A 1 201 ? -13.464 0.904 3.095 1.00 90.50 201 LEU A O 1
ATOM 1599 N N . LEU A 1 202 ? -11.577 1.566 4.109 1.00 92.31 202 LEU A N 1
ATOM 1600 C CA . LEU A 1 202 ? -11.508 0.439 5.049 1.00 92.31 202 LEU A CA 1
ATOM 1601 C C . LEU A 1 202 ? -12.710 0.386 5.989 1.00 92.31 202 LEU A C 1
ATOM 1603 O O . LEU A 1 202 ? -13.220 -0.701 6.237 1.00 92.31 202 LEU A O 1
ATOM 1607 N N . VAL A 1 203 ? -13.203 1.542 6.440 1.00 92.00 203 VAL A N 1
ATOM 1608 C CA . VAL A 1 203 ? -14.405 1.618 7.285 1.00 92.00 203 VAL A CA 1
ATOM 1609 C C . VAL A 1 203 ? -15.616 0.968 6.609 1.00 92.00 203 VAL A C 1
ATOM 1611 O O . VAL A 1 203 ? -16.418 0.325 7.278 1.00 92.00 203 VAL A O 1
ATOM 1614 N N . MET A 1 204 ? -15.735 1.070 5.280 1.00 89.88 204 MET A N 1
ATOM 1615 C CA . MET A 1 204 ? -16.832 0.438 4.531 1.00 89.88 204 MET A CA 1
ATOM 1616 C C . MET A 1 204 ? -16.741 -1.094 4.508 1.00 89.88 204 MET A C 1
ATOM 1618 O O . MET A 1 204 ? -17.734 -1.754 4.217 1.00 89.88 204 MET A O 1
ATOM 1622 N N . PHE A 1 205 ? -15.566 -1.652 4.804 1.00 91.81 205 PHE A N 1
ATOM 1623 C CA . PHE A 1 205 ? -15.306 -3.089 4.845 1.00 91.81 205 PHE A CA 1
ATOM 1624 C C . PHE A 1 205 ? -15.258 -3.655 6.268 1.00 91.81 205 PHE A C 1
ATOM 1626 O O . PHE A 1 205 ? -14.981 -4.840 6.429 1.00 91.81 205 PHE A O 1
ATOM 1633 N N . PHE A 1 206 ? -15.509 -2.844 7.301 1.00 92.69 206 PHE A N 1
ATOM 1634 C CA . PHE A 1 206 ? -15.593 -3.352 8.669 1.00 92.69 206 PHE A CA 1
ATOM 1635 C C . PHE A 1 206 ? -16.827 -4.238 8.833 1.00 92.69 206 PHE A C 1
ATOM 1637 O O . PHE A 1 206 ? -17.958 -3.815 8.566 1.00 92.69 206 PHE A O 1
ATOM 1644 N N . GLY A 1 207 ? -16.595 -5.463 9.292 1.00 91.00 207 GLY A N 1
ATOM 1645 C CA . GLY A 1 207 ? -17.632 -6.396 9.680 1.00 91.00 207 GLY A CA 1
ATOM 1646 C C . GLY A 1 207 ? -18.147 -6.125 11.091 1.00 91.00 207 GLY A C 1
ATOM 1647 O O . GLY A 1 207 ? -17.847 -5.118 11.738 1.00 91.00 207 GLY A O 1
ATOM 1648 N N . GLU A 1 208 ? -18.968 -7.052 11.574 1.00 90.25 208 GLU A N 1
ATOM 1649 C CA . GLU A 1 208 ? -19.586 -6.958 12.898 1.00 90.25 208 GLU A CA 1
ATOM 1650 C C . GLU A 1 208 ? -18.569 -7.108 14.035 1.00 90.25 208 GLU A C 1
ATOM 1652 O O . GLU A 1 208 ? -18.739 -6.515 15.100 1.00 90.25 208 GLU A O 1
ATOM 1657 N N . ASP A 1 209 ? -17.493 -7.866 13.816 1.00 91.12 209 ASP A N 1
ATOM 1658 C CA . ASP A 1 209 ? -16.466 -8.092 14.830 1.00 91.12 209 ASP A CA 1
ATOM 1659 C C . ASP A 1 209 ? -15.625 -6.828 15.062 1.00 91.12 209 ASP A C 1
ATOM 1661 O O . ASP A 1 209 ? -15.449 -6.414 16.209 1.00 91.12 209 ASP A O 1
ATOM 1665 N N . GLU A 1 210 ? -15.196 -6.147 13.996 1.00 93.62 210 GLU A N 1
ATOM 1666 C CA . GLU A 1 210 ? -14.440 -4.896 14.094 1.00 93.62 210 GLU A CA 1
ATOM 1667 C C . GLU A 1 210 ? -15.286 -3.784 14.722 1.00 93.62 210 GLU A C 1
ATOM 1669 O O . GLU A 1 210 ? -14.801 -3.047 15.585 1.00 93.62 210 GLU A O 1
ATOM 1674 N N . LYS A 1 211 ? -16.567 -3.682 14.341 1.00 92.25 211 LYS A N 1
ATOM 1675 C CA . LYS A 1 211 ? -17.501 -2.718 14.940 1.00 92.25 211 LYS A CA 1
ATOM 1676 C C . LYS A 1 211 ? -17.750 -3.008 16.418 1.00 92.25 211 LYS A C 1
ATOM 1678 O O . LYS A 1 211 ? -17.805 -2.074 17.222 1.00 92.25 211 LYS A O 1
ATOM 1683 N N . ARG A 1 212 ? -17.888 -4.284 16.796 1.00 94.25 212 ARG A N 1
ATOM 1684 C CA . ARG A 1 212 ? -18.045 -4.706 18.196 1.00 94.25 212 ARG A CA 1
ATOM 1685 C C . ARG A 1 212 ? -16.814 -4.332 19.017 1.00 94.25 212 ARG A C 1
ATOM 1687 O O . ARG A 1 212 ? -16.966 -3.686 20.054 1.00 94.25 212 ARG A O 1
ATOM 1694 N N . ASP A 1 213 ? -15.621 -4.689 18.548 1.00 94.19 213 ASP A N 1
ATOM 1695 C CA . ASP A 1 213 ? -14.368 -4.389 19.245 1.00 94.19 213 ASP A CA 1
ATOM 1696 C C . ASP A 1 213 ? -14.166 -2.877 19.388 1.00 94.19 213 ASP A C 1
ATOM 1698 O O . ASP A 1 213 ? -13.846 -2.388 20.474 1.00 94.19 213 ASP A O 1
ATOM 1702 N N . LEU A 1 214 ? -14.444 -2.107 18.335 1.00 93.62 214 LEU A N 1
ATOM 1703 C CA . LEU A 1 214 ? -14.343 -0.653 18.380 1.00 93.62 214 LEU A CA 1
ATOM 1704 C C . LEU A 1 214 ? -15.364 -0.015 19.335 1.00 93.62 214 LEU A C 1
ATOM 1706 O O . LEU A 1 214 ? -15.020 0.928 20.047 1.00 93.62 214 LEU A O 1
ATOM 1710 N N . ASN A 1 215 ? -16.594 -0.534 19.405 1.00 93.00 215 ASN A N 1
ATOM 1711 C CA . ASN A 1 215 ? -17.587 -0.090 20.385 1.00 93.00 215 ASN A CA 1
ATOM 1712 C C . ASN A 1 215 ? -17.128 -0.349 21.826 1.00 93.00 215 ASN A C 1
ATOM 1714 O O . ASN A 1 215 ? -17.328 0.509 22.690 1.00 93.00 215 ASN A O 1
ATOM 1718 N N . ILE A 1 216 ? -16.474 -1.488 22.078 1.00 93.50 216 ILE A N 1
ATOM 1719 C CA . ILE A 1 216 ? -15.875 -1.793 23.382 1.00 93.50 216 ILE A CA 1
ATOM 1720 C C . ILE A 1 216 ? -14.766 -0.785 23.696 1.00 93.50 216 ILE A C 1
ATOM 1722 O O . ILE A 1 216 ? -14.798 -0.187 24.768 1.00 93.50 216 ILE A O 1
ATOM 1726 N N . VAL A 1 217 ? -13.837 -0.535 22.762 1.00 93.38 217 VAL A N 1
ATOM 1727 C CA . VAL A 1 217 ? -12.768 0.474 22.918 1.00 93.38 217 VAL A CA 1
ATOM 1728 C C . VAL A 1 217 ? -13.355 1.857 23.224 1.00 93.38 217 VAL A C 1
ATOM 1730 O O . VAL A 1 217 ? -12.917 2.524 24.159 1.00 93.38 217 VAL A O 1
ATOM 1733 N N . CYS A 1 218 ? -14.405 2.254 22.502 1.00 91.69 218 CYS A N 1
ATOM 1734 C CA . CYS A 1 218 ? -15.141 3.500 22.717 1.00 91.69 218 CYS A CA 1
ATOM 1735 C C . CYS A 1 218 ? -15.782 3.621 24.103 1.00 91.69 218 CYS A C 1
ATOM 1737 O O . CYS A 1 218 ? -15.985 4.740 24.566 1.00 91.69 218 CYS A O 1
ATOM 1739 N N . GLY A 1 219 ? -16.104 2.509 24.767 1.00 90.19 219 GLY A N 1
ATOM 1740 C CA . GLY A 1 219 ? -16.655 2.511 26.123 1.00 90.19 219 GLY A CA 1
ATOM 1741 C C . GLY A 1 219 ? -15.652 2.907 27.211 1.00 90.19 219 GLY A C 1
ATOM 1742 O O . GLY A 1 219 ? -16.074 3.304 28.293 1.00 90.19 219 GLY A O 1
ATOM 1743 N N . PHE A 1 220 ? -14.347 2.824 26.933 1.00 90.00 220 PHE A N 1
ATOM 1744 C CA . PHE A 1 220 ? -13.287 3.214 27.869 1.00 90.00 220 PHE A CA 1
ATOM 1745 C C . PHE A 1 220 ? -12.838 4.672 27.706 1.00 90.00 220 PHE A C 1
ATOM 1747 O O . PHE A 1 220 ? -12.056 5.147 28.514 1.00 90.00 220 PHE A O 1
ATOM 1754 N N . MET A 1 221 ? -13.282 5.379 26.665 1.00 89.88 221 MET A N 1
ATOM 1755 C CA . MET A 1 221 ? -12.811 6.733 26.348 1.00 89.88 221 MET A CA 1
ATOM 1756 C C . MET A 1 221 ? -13.768 7.817 26.879 1.00 89.88 221 MET A C 1
ATOM 1758 O O . MET A 1 221 ? -14.942 7.534 27.136 1.00 89.88 221 MET A O 1
ATOM 1762 N N . PRO A 1 222 ? -13.312 9.080 27.018 1.00 89.19 222 PRO A N 1
ATOM 1763 C CA . PRO A 1 222 ? -14.185 10.200 27.361 1.00 89.19 222 PRO A CA 1
ATOM 1764 C C . PRO A 1 222 ? -15.343 10.348 26.369 1.00 89.19 222 PRO A C 1
ATOM 1766 O O . PRO A 1 222 ? -15.187 10.110 25.172 1.00 89.19 222 PRO A O 1
ATOM 1769 N N . TYR A 1 223 ? -16.495 10.824 26.851 1.00 87.25 223 TYR A N 1
ATOM 1770 C CA . TYR A 1 223 ? -17.701 10.968 26.026 1.00 87.25 223 TYR A CA 1
ATOM 1771 C C . TYR A 1 223 ? -17.487 11.837 24.771 1.00 87.25 223 TYR A C 1
ATOM 1773 O O . TYR A 1 223 ? -18.055 11.541 23.724 1.00 87.25 223 TYR A O 1
ATOM 1781 N N . SER A 1 224 ? -16.646 12.879 24.846 1.00 89.19 224 SER A N 1
ATOM 1782 C CA . SER A 1 224 ? -16.296 13.705 23.678 1.00 89.19 224 SER A CA 1
ATOM 1783 C C . SER A 1 224 ? -15.665 12.872 22.564 1.00 89.19 224 SER A C 1
ATOM 1785 O O . SER A 1 224 ? -16.133 12.891 21.428 1.00 89.19 224 SER A O 1
ATOM 1787 N N . ASP A 1 225 ? -14.645 12.092 22.916 1.00 90.25 225 ASP A N 1
ATOM 1788 C CA . ASP A 1 225 ? -13.856 11.306 21.973 1.00 90.25 225 ASP A CA 1
ATOM 1789 C C . ASP A 1 225 ? -14.694 10.156 21.417 1.00 90.25 225 ASP A C 1
ATOM 1791 O O . ASP A 1 225 ? -14.645 9.863 20.225 1.00 90.25 225 ASP A O 1
ATOM 1795 N N . GLN A 1 226 ? -15.519 9.543 22.270 1.00 89.62 226 GLN A N 1
ATOM 1796 C CA . GLN A 1 226 ? -16.441 8.480 21.889 1.00 89.62 226 GLN A CA 1
ATOM 1797 C C . GLN A 1 226 ? -17.373 8.912 20.750 1.00 89.62 226 GLN A C 1
ATOM 1799 O O . GLN A 1 226 ? -17.532 8.168 19.781 1.00 89.62 226 GLN A O 1
ATOM 1804 N N . VAL A 1 227 ? -17.999 10.088 20.859 1.00 89.00 227 VAL A N 1
ATOM 1805 C CA . VAL A 1 227 ? -18.941 10.585 19.843 1.00 89.00 227 VAL A CA 1
ATOM 1806 C C . VAL A 1 227 ? -18.218 10.852 18.522 1.00 89.00 227 VAL A C 1
ATOM 1808 O O . VAL A 1 227 ? -18.671 10.400 17.467 1.00 89.00 227 VAL A O 1
ATOM 1811 N N . ASP A 1 228 ? -17.067 11.523 18.572 1.00 90.12 228 ASP A N 1
ATOM 1812 C CA . ASP A 1 228 ? -16.307 11.864 17.368 1.00 90.12 228 ASP A CA 1
ATOM 1813 C C . ASP A 1 228 ? -15.743 10.621 16.663 1.00 90.12 228 ASP A C 1
ATOM 1815 O O . ASP A 1 228 ? -15.812 10.517 15.433 1.00 90.12 228 ASP A O 1
ATOM 1819 N N . ILE A 1 229 ? -15.227 9.650 17.422 1.00 91.94 229 ILE A N 1
ATOM 1820 C CA . ILE A 1 229 ? -14.701 8.391 16.883 1.00 91.94 229 ILE A CA 1
ATOM 1821 C C . ILE A 1 229 ? -15.834 7.567 16.272 1.00 91.94 229 ILE A C 1
ATOM 1823 O O . ILE A 1 229 ? -15.712 7.137 15.125 1.00 91.94 229 ILE A O 1
ATOM 1827 N N . LYS A 1 230 ? -16.971 7.406 16.960 1.00 90.38 230 LYS A N 1
ATOM 1828 C CA . LYS A 1 230 ? -18.121 6.670 16.407 1.00 90.38 230 LYS A CA 1
ATOM 1829 C C . LYS A 1 230 ? -18.590 7.247 15.075 1.00 90.38 230 LYS A C 1
ATOM 1831 O O . LYS A 1 230 ? -18.823 6.492 14.131 1.00 90.38 230 LYS A O 1
ATOM 1836 N N . LYS A 1 231 ? -18.637 8.575 14.966 1.00 89.94 231 LYS A N 1
ATOM 1837 C CA . LYS A 1 231 ? -19.000 9.262 13.725 1.00 89.94 231 LYS A CA 1
ATOM 1838 C C . LYS A 1 231 ? -17.981 9.030 12.605 1.00 89.94 231 LYS A C 1
ATOM 1840 O O . LYS A 1 231 ? -18.363 8.734 11.475 1.00 89.94 231 LYS A O 1
ATOM 1845 N N . ARG A 1 232 ? -16.678 9.150 12.891 1.00 89.56 232 ARG A N 1
ATOM 1846 C CA . ARG A 1 232 ? -15.614 8.959 11.882 1.00 89.56 232 ARG A CA 1
ATOM 1847 C C . ARG A 1 232 ? -15.499 7.513 11.395 1.00 89.56 232 ARG A C 1
ATOM 1849 O O . ARG A 1 232 ? -15.149 7.296 10.239 1.00 89.56 232 ARG A O 1
ATOM 1856 N N . PHE A 1 233 ? -15.799 6.550 12.260 1.00 91.38 233 PHE A N 1
ATOM 1857 C CA . PHE A 1 233 ? -15.728 5.118 11.970 1.00 91.38 233 PHE A CA 1
ATOM 1858 C C . PHE A 1 233 ? -17.086 4.539 11.523 1.00 91.38 233 PHE A C 1
ATOM 1860 O O . PHE A 1 233 ? -17.217 3.324 11.425 1.00 91.38 233 PHE A O 1
ATOM 1867 N N . LEU A 1 234 ? -18.082 5.392 11.232 1.00 87.44 234 LEU A N 1
ATOM 1868 C CA . LEU A 1 234 ? -19.419 5.009 10.751 1.00 87.44 234 LEU A CA 1
ATOM 1869 C C . LEU A 1 234 ? -20.097 3.931 11.621 1.00 87.44 234 LEU A C 1
ATOM 1871 O O . LEU A 1 234 ? -20.721 3.004 11.111 1.00 87.44 234 LEU A O 1
ATOM 1875 N N . LEU A 1 235 ? -19.973 4.067 12.944 1.00 80.81 235 LEU A N 1
ATOM 1876 C CA . LEU A 1 235 ? -20.614 3.195 13.934 1.00 80.81 235 LEU A CA 1
ATOM 1877 C C . LEU A 1 235 ? -22.047 3.624 14.290 1.00 80.81 235 LEU A C 1
ATOM 1879 O O . LEU A 1 235 ? -22.630 3.069 15.218 1.00 80.81 235 LEU A O 1
ATOM 1883 N N . GLU A 1 236 ? -22.599 4.639 13.622 1.00 68.88 236 GLU A N 1
ATOM 1884 C CA . GLU A 1 236 ? -23.969 5.085 13.876 1.00 68.88 236 GLU A CA 1
ATOM 1885 C C . GLU A 1 236 ? -24.959 3.998 13.433 1.00 68.88 236 GLU A C 1
ATOM 1887 O O . GLU A 1 236 ? -25.082 3.689 12.247 1.00 68.88 236 GLU A O 1
ATOM 1892 N N . GLU A 1 237 ? -25.662 3.422 14.410 1.00 50.69 237 GLU A N 1
ATOM 1893 C CA . GLU A 1 237 ? -26.927 2.733 14.186 1.00 50.69 237 GLU A CA 1
ATOM 1894 C C . GLU A 1 237 ? -27.874 3.740 13.527 1.00 50.69 237 GLU A C 1
ATOM 1896 O O . GLU A 1 237 ? -28.138 4.815 14.074 1.00 50.69 237 GLU A O 1
ATOM 1901 N N . SER A 1 238 ? -28.383 3.411 12.338 1.00 33.72 238 SER A N 1
ATOM 1902 C CA . SER A 1 238 ? -29.634 4.002 11.879 1.00 33.72 238 SER A CA 1
ATOM 1903 C C . SER A 1 238 ? -30.636 3.877 13.025 1.00 33.72 238 SER A C 1
ATOM 1905 O O . SER A 1 238 ? -30.836 2.749 13.482 1.00 33.72 238 SER A O 1
ATOM 1907 N N . PRO A 1 239 ? -31.242 4.974 13.515 1.00 39.09 239 PRO A N 1
ATOM 1908 C CA . PRO A 1 239 ? -32.372 4.834 14.412 1.00 39.09 239 PRO A CA 1
ATOM 1909 C C . PRO A 1 239 ? -33.439 4.050 13.644 1.00 39.09 239 PRO A C 1
ATOM 1911 O O . PRO A 1 239 ? -33.964 4.525 12.637 1.00 39.09 239 PRO A O 1
ATOM 1914 N N . GLU A 1 240 ? -33.656 2.801 14.048 1.00 39.97 240 GLU A N 1
ATOM 1915 C CA . GLU A 1 240 ? -34.833 2.039 13.657 1.00 39.97 240 GLU A CA 1
ATOM 1916 C C . GLU A 1 240 ? -36.038 2.768 14.269 1.00 39.97 240 GLU A C 1
ATOM 1918 O O . GLU A 1 240 ? -36.270 2.689 15.476 1.00 39.97 240 GLU A O 1
ATOM 1923 N N . ASP A 1 241 ? -36.724 3.555 13.436 1.00 34.47 241 ASP A N 1
ATOM 1924 C CA . ASP A 1 241 ? -38.076 4.071 13.682 1.00 34.47 241 ASP A CA 1
ATOM 1925 C C . ASP A 1 241 ? -39.129 2.966 13.473 1.00 34.47 241 ASP A C 1
ATOM 192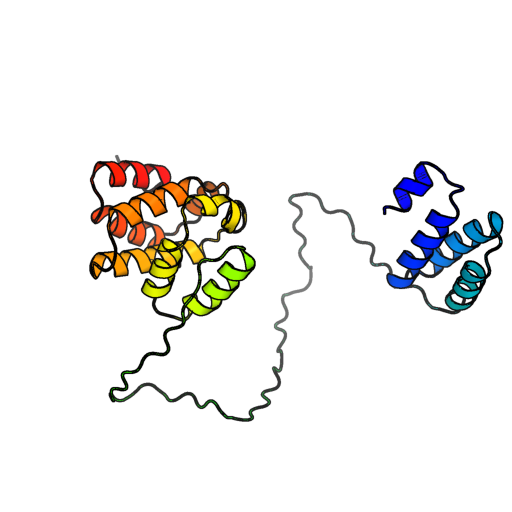7 O O . ASP A 1 241 ? -39.012 2.203 12.480 1.00 34.47 241 ASP A O 1
#

InterPro domains:
  IPR011990 Tetratricopeptide-like helical domain superfamily [G3DSA:1.25.40.10] (1-71)
  IPR011990 Tetratricopeptide-like helical domain superfamily [SSF48452] (2-46)
  IPR025986 RNA-polymerase II-associated protein 3-like, C-terminal domain [PF13877] (119-211)
  IPR051966 RNA polymerase II-associated protein 3 [PTHR46423] (2-54)

Solvent-accessible surface area (backbone atoms only — not comparable to full-atom values): 14815 Å² total; per-residue (Å²): 134,66,38,66,66,47,38,74,76,38,80,81,44,45,71,39,30,47,53,42,19,54,53,26,47,75,72,30,40,27,68,62,15,42,54,30,30,53,56,20,47,75,76,48,86,43,72,69,50,50,56,53,35,66,63,39,74,82,54,82,59,54,88,81,81,87,74,81,90,78,63,98,82,68,81,92,71,74,94,64,78,91,75,88,77,85,74,83,72,82,79,80,74,74,83,84,74,83,83,78,78,95,77,83,93,74,92,77,90,78,87,83,78,80,78,80,71,77,64,91,44,46,70,53,42,54,53,52,48,66,58,34,71,78,48,62,40,46,56,43,26,55,55,56,70,64,44,61,65,90,46,43,52,80,46,30,30,85,71,68,50,65,70,61,51,45,43,32,35,55,3,43,40,51,28,56,75,66,64,75,56,58,56,69,59,52,52,53,48,55,56,45,51,64,68,23,76,46,35,70,62,46,51,76,67,57,52,71,64,48,52,50,34,45,52,55,45,39,70,70,42,59,72,70,57,31,54,55,49,35,60,77,57,66,63,70,74,76,82,85,125

Mean predicted aligned error: 18.03 Å

Sequence (241 aa):
MDCNRALELDPKFDKALYRRALALENIGLKASAVKDLDRCLALTQSVAAQALKEKLVNERDAEIIEVECVEKGDEIRSDSDFVEIVIDIPQDVKDDHTMPECTSLATVEDDVTYHFGVPTTHRQFFKDFNELKLLAPEKFASYFLAIPSSNYCSLFGELLECEMISLLFRGLVRLLQTQKCLESQVSNCLFSLSEIPRFKLLVMFFGEDEKRDLNIVCGFMPYSDQVDIKKRFLLEESPED

Radius of gyration: 29.21 Å; Cα contacts (8 Å, |Δi|>4): 194; chains: 1; bounding box: 71×48×75 Å

Organism: Parelaphostrongylus tenuis (NCBI:txid148309)